Protein AF-A0A7C5KL92-F1 (afdb_monomer)

Solvent-accessible surface area (backbone atoms only — not comparable to full-atom values): 16386 Å² total; per-residue (Å²): 133,86,80,91,59,83,74,64,57,53,67,56,38,49,69,39,46,54,58,43,52,53,41,46,53,53,50,56,60,68,73,47,64,92,75,62,54,67,60,78,88,74,50,92,59,46,67,56,73,49,70,33,78,23,50,70,56,43,50,52,48,41,72,76,46,66,93,80,62,79,74,80,92,55,30,35,45,58,45,60,76,51,100,82,56,58,86,62,34,55,29,42,36,41,36,31,34,83,53,60,63,73,59,31,52,31,37,42,36,20,30,49,38,46,52,52,47,32,72,45,14,75,55,80,48,55,50,64,43,54,32,57,59,42,7,49,14,51,29,56,16,17,67,49,76,41,83,89,80,43,58,47,65,63,48,85,52,72,86,42,43,61,59,46,40,50,19,38,50,51,38,54,56,25,55,77,67,78,39,88,63,84,58,45,74,46,58,72,58,49,68,63,45,44,39,69,62,50,50,52,30,51,32,30,71,70,65,75,37,96,55,55,76,66,53,39,52,51,26,53,50,50,55,55,42,32,41,39,49,22,21,51,49,54,53,41,21,56,60,41,82,87,23,73,40,32,70,33,49,53,52,46,53,44,25,28,31,62,69,65,57,45,63,66,56,50,29,57,52,70,65,45,86,50,70,68,43,46,51,51,50,30,50,53,51,48,47,38,49,55,52,50,48,56,57,59,76,73,108

Radius of gyration: 19.41 Å; Cα contacts (8 Å, |Δi|>4): 408; chains: 1; bounding box: 49×46×57 Å

pLDDT: mean 87.79, std 12.05, range [30.88, 98.56]

Structure (mmCIF, N/CA/C/O backbone):
data_AF-A0A7C5KL92-F1
#
_entry.id   AF-A0A7C5KL92-F1
#
loop_
_atom_site.group_PDB
_atom_site.id
_atom_site.type_symbol
_atom_site.label_atom_id
_atom_site.label_alt_id
_atom_site.label_comp_id
_atom_site.label_asym_id
_atom_site.label_entity_id
_atom_site.label_seq_id
_atom_site.pdbx_PDB_ins_code
_atom_site.Cartn_x
_atom_site.Cartn_y
_atom_site.Cartn_z
_atom_site.occupancy
_atom_site.B_iso_or_equiv
_atom_site.auth_seq_id
_atom_site.auth_comp_id
_atom_site.auth_asym_id
_atom_site.auth_atom_id
_atom_site.pdbx_PDB_model_num
ATOM 1 N N . MET A 1 1 ? 20.583 -16.457 6.178 1.00 34.22 1 MET A N 1
ATOM 2 C CA . MET A 1 1 ? 21.076 -15.104 5.843 1.00 34.22 1 MET A CA 1
ATOM 3 C C . MET A 1 1 ? 21.243 -15.048 4.337 1.00 34.22 1 MET A C 1
ATOM 5 O O . MET A 1 1 ? 21.826 -15.979 3.799 1.00 34.22 1 MET A O 1
ATOM 9 N N . VAL A 1 2 ? 20.656 -14.059 3.665 1.00 32.56 2 VAL A N 1
ATOM 10 C CA . VAL A 1 2 ? 20.795 -13.894 2.208 1.00 32.56 2 VAL A CA 1
ATOM 11 C C . VAL A 1 2 ? 22.151 -13.234 1.947 1.00 32.56 2 VAL A C 1
ATOM 13 O O . VAL A 1 2 ? 22.452 -12.217 2.566 1.00 32.56 2 VAL A O 1
ATOM 16 N N . GLU A 1 3 ? 22.980 -13.859 1.115 1.00 30.88 3 GLU A N 1
ATOM 17 C CA . GLU A 1 3 ? 24.281 -13.339 0.672 1.00 30.88 3 GLU A CA 1
ATOM 18 C C . GLU A 1 3 ? 24.088 -12.003 -0.064 1.00 30.88 3 GLU A C 1
ATOM 20 O O . GLU A 1 3 ? 23.296 -11.940 -1.002 1.00 30.88 3 GLU A O 1
ATOM 25 N N . ASP A 1 4 ? 24.799 -10.948 0.348 1.00 35.59 4 ASP A N 1
ATOM 26 C CA . ASP A 1 4 ? 24.823 -9.667 -0.373 1.00 35.59 4 ASP A CA 1
ATOM 27 C C . ASP A 1 4 ? 25.605 -9.883 -1.681 1.00 35.59 4 ASP A C 1
ATOM 29 O O . ASP A 1 4 ? 26.827 -10.044 -1.669 1.00 35.59 4 ASP A O 1
ATOM 33 N N . ARG A 1 5 ? 24.898 -9.955 -2.813 1.00 41.91 5 ARG A N 1
ATOM 34 C CA . ARG A 1 5 ? 25.500 -10.042 -4.150 1.00 41.91 5 ARG A CA 1
ATOM 35 C C . ARG A 1 5 ? 25.397 -8.683 -4.848 1.00 41.91 5 ARG A C 1
ATOM 37 O O . ARG A 1 5 ? 24.381 -8.006 -4.679 1.00 41.91 5 ARG A O 1
ATOM 44 N N . PRO A 1 6 ? 26.419 -8.268 -5.624 1.00 49.31 6 PRO A N 1
ATOM 45 C CA . PRO A 1 6 ? 26.315 -7.076 -6.456 1.00 49.31 6 PRO A CA 1
ATOM 46 C C . PRO A 1 6 ? 25.117 -7.207 -7.401 1.00 49.31 6 PRO A C 1
ATOM 48 O O . PRO A 1 6 ? 24.810 -8.298 -7.889 1.00 49.31 6 PRO A O 1
ATOM 51 N N . SER A 1 7 ? 24.421 -6.093 -7.614 1.00 50.31 7 SER A N 1
ATOM 52 C CA . SER A 1 7 ? 23.233 -6.047 -8.459 1.00 50.31 7 SER A CA 1
ATOM 53 C C . SER A 1 7 ? 23.554 -6.509 -9.898 1.00 50.31 7 SER A C 1
ATOM 55 O O . SER A 1 7 ? 24.653 -6.240 -10.386 1.00 50.31 7 SER A O 1
ATOM 57 N N . PRO A 1 8 ? 22.638 -7.246 -10.555 1.00 54.59 8 PRO A N 1
ATOM 58 C CA . PRO A 1 8 ? 22.837 -7.774 -11.911 1.00 54.59 8 PRO A CA 1
ATOM 59 C C . PRO A 1 8 ? 23.033 -6.646 -12.930 1.00 54.59 8 PRO A C 1
ATOM 61 O O . PRO A 1 8 ? 22.382 -5.635 -12.775 1.00 54.59 8 PRO A O 1
ATOM 64 N N . ASP A 1 9 ? 23.821 -6.784 -14.003 1.00 66.94 9 ASP A N 1
ATOM 65 C CA . ASP A 1 9 ? 23.897 -5.747 -15.062 1.00 66.94 9 ASP A CA 1
ATOM 66 C C . ASP A 1 9 ? 22.504 -5.423 -15.688 1.00 66.94 9 ASP A C 1
ATOM 68 O O . ASP A 1 9 ? 21.538 -6.141 -15.423 1.00 66.94 9 ASP A O 1
ATOM 72 N N . PRO A 1 10 ? 22.306 -4.343 -16.475 1.00 66.44 10 PRO A N 1
ATOM 73 C CA . PRO A 1 10 ? 20.981 -3.994 -17.013 1.00 66.44 10 PRO A CA 1
ATOM 74 C C . PRO A 1 10 ? 20.285 -5.107 -17.809 1.00 66.44 10 PRO A C 1
ATOM 76 O O . PRO A 1 10 ? 19.062 -5.236 -17.731 1.00 66.44 10 PRO A O 1
ATOM 79 N N . GLN A 1 11 ? 21.045 -5.930 -18.536 1.00 70.56 11 GLN A N 1
ATOM 80 C CA . GLN A 1 11 ? 20.507 -7.058 -19.291 1.00 70.56 11 GLN A CA 1
ATOM 81 C C . GLN A 1 11 ? 20.057 -8.167 -18.338 1.00 70.56 11 GLN A C 1
ATOM 83 O O . GLN A 1 11 ? 18.917 -8.618 -18.409 1.00 70.56 11 GLN A O 1
ATOM 88 N N . GLN A 1 12 ? 20.891 -8.517 -17.362 1.00 66.75 12 GLN A N 1
ATOM 89 C CA . GLN A 1 12 ? 20.526 -9.440 -16.291 1.00 66.75 12 GLN A CA 1
ATOM 90 C C . GLN A 1 12 ? 19.359 -8.903 -15.446 1.00 66.75 12 GLN A C 1
ATOM 92 O O . GLN A 1 12 ? 18.537 -9.668 -14.957 1.00 66.75 12 GLN A O 1
ATOM 97 N N . THR A 1 13 ? 19.249 -7.587 -15.268 1.00 69.19 13 THR A N 1
ATOM 98 C CA . THR A 1 13 ? 18.116 -6.958 -14.587 1.00 69.19 13 THR A CA 1
ATOM 99 C C . THR A 1 13 ? 16.845 -7.175 -15.398 1.00 69.19 13 THR A C 1
ATOM 101 O O . THR A 1 13 ? 15.858 -7.641 -14.842 1.00 69.19 13 THR A O 1
ATOM 104 N N . ALA A 1 14 ? 16.865 -6.947 -16.713 1.00 71.81 14 ALA A N 1
ATOM 105 C CA . ALA A 1 14 ? 15.724 -7.237 -17.582 1.00 71.81 14 ALA A CA 1
ATOM 106 C C . ALA A 1 14 ? 15.337 -8.731 -17.577 1.00 71.81 14 ALA A C 1
ATOM 108 O O . ALA A 1 14 ? 14.154 -9.057 -17.462 1.00 71.81 14 ALA A O 1
ATOM 109 N N . GLU A 1 15 ? 16.321 -9.635 -17.616 1.00 72.12 15 GLU A N 1
ATOM 110 C CA . GLU A 1 15 ? 16.121 -11.094 -17.561 1.00 72.12 15 GLU A CA 1
ATOM 111 C C . GLU A 1 15 ? 15.463 -11.560 -16.256 1.00 72.12 15 GLU A C 1
ATOM 113 O O . GLU A 1 15 ? 14.753 -12.565 -16.238 1.00 72.12 15 GLU A O 1
ATOM 118 N N . VAL A 1 16 ? 15.661 -10.824 -15.162 1.00 68.38 16 VAL A N 1
ATOM 119 C CA . VAL A 1 16 ? 15.054 -11.125 -13.861 1.00 68.38 16 VAL A CA 1
ATOM 120 C C . VAL A 1 16 ? 13.709 -10.438 -13.677 1.00 68.38 16 VAL A C 1
ATOM 122 O O . VAL A 1 16 ? 12.767 -11.038 -13.150 1.00 68.38 16 VAL A O 1
ATOM 125 N N . LEU A 1 17 ? 13.614 -9.180 -14.105 1.00 79.19 17 LEU A N 1
ATOM 126 C CA . LEU A 1 17 ? 12.405 -8.385 -13.968 1.00 79.19 17 LEU A CA 1
ATOM 127 C C . LEU A 1 17 ? 11.278 -8.950 -14.824 1.00 79.19 17 LEU A C 1
ATOM 129 O O . LEU A 1 17 ? 10.166 -9.063 -14.324 1.00 79.19 17 LEU A O 1
ATOM 133 N N . GLY A 1 18 ? 11.546 -9.376 -16.061 1.00 83.06 18 GLY A N 1
ATOM 134 C CA . GLY A 1 18 ? 10.517 -9.919 -16.955 1.00 83.06 18 GLY A CA 1
ATOM 135 C C . GLY A 1 18 ? 9.688 -11.046 -16.314 1.00 83.06 18 GLY A C 1
ATOM 136 O O . GLY A 1 18 ? 8.475 -10.885 -16.148 1.00 83.06 18 GLY A O 1
ATOM 137 N N . PRO A 1 19 ? 10.312 -12.159 -15.882 1.00 85.44 19 PRO A N 1
ATOM 138 C CA . PRO A 1 19 ? 9.609 -13.252 -15.212 1.00 85.44 19 PRO A CA 1
ATOM 139 C C . PRO A 1 19 ? 8.941 -12.842 -13.893 1.00 85.44 19 PRO A C 1
ATOM 141 O O . PRO A 1 19 ? 7.830 -13.288 -13.609 1.00 85.44 19 PRO A O 1
ATOM 144 N N . GLY A 1 20 ? 9.587 -11.985 -13.091 1.00 89.44 20 GLY A N 1
ATOM 145 C CA . GLY A 1 20 ? 9.020 -11.492 -11.833 1.00 89.44 20 GLY A CA 1
ATOM 146 C C . GLY A 1 20 ? 7.754 -10.662 -12.043 1.00 89.44 20 GLY A C 1
ATOM 147 O O . GLY A 1 20 ? 6.739 -10.916 -11.401 1.00 89.44 20 GLY A O 1
ATOM 148 N N . LEU A 1 21 ? 7.780 -9.735 -13.000 1.00 88.12 21 LEU A N 1
ATOM 149 C CA . LEU A 1 21 ? 6.634 -8.911 -13.381 1.00 88.12 21 LEU A CA 1
ATOM 150 C C . LEU A 1 21 ? 5.506 -9.750 -13.994 1.00 88.12 21 LEU A C 1
ATOM 152 O O . LEU A 1 21 ? 4.335 -9.507 -13.705 1.00 88.12 21 LEU A O 1
ATOM 156 N N . ALA A 1 22 ? 5.834 -10.769 -14.793 1.00 87.38 22 ALA A N 1
ATOM 157 C CA . ALA A 1 22 ? 4.844 -11.705 -15.323 1.00 87.38 22 ALA A CA 1
ATOM 158 C C . ALA A 1 22 ? 4.168 -12.522 -14.204 1.00 87.38 22 ALA A C 1
ATOM 160 O O . ALA A 1 22 ? 2.943 -12.670 -14.187 1.00 87.38 22 ALA A O 1
ATOM 161 N N . ALA A 1 23 ? 4.947 -13.013 -13.235 1.00 91.69 23 ALA A N 1
ATOM 162 C CA . ALA A 1 23 ? 4.424 -13.725 -12.073 1.00 91.69 23 ALA A CA 1
ATOM 163 C C . ALA A 1 23 ? 3.572 -12.813 -11.174 1.00 91.69 23 ALA A C 1
ATOM 165 O O . ALA A 1 23 ? 2.510 -13.241 -10.711 1.00 91.69 23 ALA A O 1
ATOM 166 N N . LEU A 1 24 ? 3.993 -11.557 -10.979 1.00 92.88 24 LEU A N 1
ATOM 167 C CA . LEU A 1 24 ? 3.236 -10.544 -10.247 1.00 92.88 24 LEU A CA 1
ATOM 168 C C . LEU A 1 24 ? 1.886 -10.315 -10.921 1.00 92.88 24 LEU A C 1
ATOM 170 O O . LEU A 1 24 ? 0.863 -10.528 -10.285 1.00 92.88 24 LEU A O 1
ATOM 174 N N . ARG A 1 25 ? 1.867 -10.001 -12.223 1.00 90.31 25 ARG A N 1
ATOM 175 C CA . ARG A 1 25 ? 0.638 -9.809 -13.018 1.00 90.31 25 ARG A CA 1
ATOM 176 C C . ARG A 1 25 ? -0.345 -10.960 -12.867 1.00 90.31 25 ARG A C 1
ATOM 178 O O . ARG A 1 25 ? -1.524 -10.742 -12.595 1.00 90.31 25 ARG A O 1
ATOM 185 N N . LYS A 1 26 ? 0.149 -12.190 -13.029 1.00 90.31 26 LYS A N 1
ATOM 186 C CA . LYS A 1 26 ? -0.669 -13.401 -12.929 1.00 90.31 26 LYS A CA 1
ATOM 187 C C . LYS A 1 26 ? -1.257 -13.574 -11.530 1.00 90.31 26 LYS A C 1
ATOM 189 O O . LYS A 1 26 ? -2.447 -13.846 -11.399 1.00 90.31 26 LYS A O 1
ATOM 194 N N . THR A 1 27 ? -0.429 -13.436 -10.496 1.00 92.56 27 THR A N 1
ATOM 195 C CA . THR A 1 27 ? -0.855 -13.648 -9.104 1.00 92.56 27 THR A CA 1
ATOM 196 C C . THR A 1 27 ? -1.791 -12.535 -8.647 1.00 92.56 27 THR A C 1
ATOM 198 O O . THR A 1 27 ? -2.813 -12.819 -8.034 1.00 92.56 27 THR A O 1
ATOM 201 N N . PHE A 1 28 ? -1.480 -11.292 -9.015 1.00 92.50 28 PHE A N 1
ATOM 202 C CA . PHE A 1 28 ? -2.295 -10.116 -8.755 1.00 92.50 28 PHE A CA 1
ATOM 203 C C . PHE A 1 28 ? -3.691 -10.292 -9.354 1.00 92.50 28 PHE A C 1
ATOM 205 O O . PHE A 1 28 ? -4.665 -10.276 -8.615 1.00 92.50 28 PHE A O 1
ATOM 212 N N . ALA A 1 29 ? -3.804 -10.595 -10.652 1.00 90.50 29 ALA A N 1
ATOM 213 C CA . ALA A 1 29 ? -5.101 -10.823 -11.295 1.00 90.50 29 ALA A CA 1
ATOM 214 C C . ALA A 1 29 ? -5.888 -11.993 -10.671 1.00 90.50 29 ALA A C 1
ATOM 216 O O . ALA A 1 29 ? -7.101 -11.900 -10.509 1.00 90.50 29 ALA A O 1
ATOM 217 N N . ALA A 1 30 ? -5.209 -13.079 -10.284 1.00 91.38 30 ALA A N 1
ATOM 218 C CA . ALA A 1 30 ? -5.836 -14.222 -9.614 1.00 91.38 30 ALA A CA 1
ATOM 219 C C . ALA A 1 30 ? -6.252 -13.935 -8.157 1.00 91.38 30 ALA A C 1
ATOM 221 O O . ALA A 1 30 ? -7.065 -14.668 -7.593 1.00 91.38 30 ALA A O 1
ATOM 222 N N . GLY A 1 31 ? -5.689 -12.894 -7.539 1.00 90.81 31 GLY A N 1
ATOM 223 C CA . GLY A 1 31 ? -5.969 -12.486 -6.163 1.00 90.81 31 GLY A CA 1
ATOM 224 C C . GLY A 1 31 ? -7.304 -11.769 -5.969 1.00 90.81 31 GLY A C 1
ATOM 225 O O . GLY A 1 31 ? -7.691 -11.540 -4.821 1.00 90.81 31 GLY A O 1
ATOM 226 N N . TYR A 1 32 ? -7.994 -11.439 -7.063 1.00 93.12 32 TYR A N 1
ATOM 227 C CA . TYR A 1 32 ? -9.249 -10.695 -7.070 1.00 93.12 32 TYR A CA 1
ATOM 228 C C . TYR A 1 32 ? -10.323 -11.394 -7.919 1.00 93.12 32 TYR A C 1
ATOM 230 O O . TYR A 1 32 ? -9.998 -12.229 -8.770 1.00 93.12 32 TYR A O 1
ATOM 238 N N . PRO A 1 33 ? -11.613 -11.060 -7.721 1.00 93.00 33 PRO A N 1
ATOM 239 C CA . PRO A 1 33 ? -12.694 -11.586 -8.544 1.00 93.00 33 PRO A CA 1
ATOM 240 C C . PRO A 1 33 ? -12.484 -11.316 -10.040 1.00 93.00 33 PRO A C 1
ATOM 242 O O . PRO A 1 33 ? -11.939 -10.288 -10.454 1.00 93.00 33 PRO A O 1
ATOM 245 N N . LYS A 1 34 ? -12.960 -12.242 -10.878 1.00 89.31 34 LYS A N 1
ATOM 246 C CA . LYS A 1 34 ? -12.908 -12.085 -12.336 1.00 89.31 34 LYS A CA 1
ATOM 247 C C . LYS A 1 34 ? -13.640 -10.802 -12.748 1.00 89.31 34 LYS A C 1
ATOM 249 O O . LYS A 1 34 ? -14.794 -10.610 -12.378 1.00 89.31 34 LYS A O 1
ATOM 254 N N . GLY A 1 35 ? -12.981 -9.963 -13.547 1.00 84.62 35 GLY A N 1
ATOM 255 C CA . GLY A 1 35 ? -13.524 -8.681 -14.011 1.00 84.62 35 GLY A CA 1
ATOM 256 C C . GLY A 1 35 ? -13.209 -7.482 -13.108 1.00 84.62 35 GLY A C 1
ATOM 257 O O . GLY A 1 35 ? -13.552 -6.356 -13.470 1.00 84.62 35 GLY A O 1
ATOM 258 N N . THR A 1 36 ? -12.527 -7.678 -11.969 1.00 86.94 36 THR A N 1
ATOM 259 C CA . THR A 1 36 ? -12.000 -6.545 -11.187 1.00 86.94 36 THR A CA 1
ATOM 260 C C . THR A 1 36 ? -10.956 -5.770 -11.990 1.00 86.94 36 THR A C 1
ATOM 262 O O . THR A 1 36 ? -11.016 -4.543 -12.029 1.00 86.94 36 THR A O 1
ATOM 265 N N . PHE A 1 37 ? -10.063 -6.492 -12.674 1.00 84.38 37 PHE A N 1
ATOM 266 C CA . PHE A 1 37 ? -9.028 -5.954 -13.557 1.00 84.38 37 PHE A CA 1
ATOM 267 C C . PHE A 1 37 ? -9.356 -6.303 -15.018 1.00 84.38 37 PHE A C 1
ATOM 269 O O . PHE A 1 37 ? -9.863 -7.407 -15.259 1.00 84.38 37 PHE A O 1
ATOM 276 N N . PRO A 1 38 ? -9.092 -5.402 -15.985 1.00 73.12 38 PRO A N 1
ATOM 277 C CA . PRO A 1 38 ? -9.203 -5.728 -17.404 1.00 73.12 38 PRO A CA 1
ATOM 278 C C . PRO A 1 38 ? -8.199 -6.825 -17.774 1.00 73.12 38 PRO A C 1
ATOM 280 O O . PRO A 1 38 ? -7.214 -7.042 -17.058 1.00 73.12 38 PRO A O 1
ATOM 283 N N . ASN A 1 39 ? -8.424 -7.521 -18.892 1.00 71.44 39 ASN A N 1
ATOM 284 C CA . ASN A 1 39 ? -7.356 -8.357 -19.421 1.00 71.44 39 ASN A CA 1
ATOM 285 C C . ASN A 1 39 ? -6.206 -7.441 -19.859 1.00 71.44 39 ASN A C 1
ATOM 287 O O . ASN A 1 39 ? -6.423 -6.369 -20.417 1.00 71.44 39 ASN A O 1
ATOM 291 N N . TRP A 1 40 ? -4.971 -7.849 -19.596 1.00 65.94 40 TRP A N 1
ATOM 292 C CA . TRP A 1 40 ? -3.799 -7.034 -19.920 1.00 65.94 40 TRP A CA 1
ATOM 293 C C . TRP A 1 40 ? -3.564 -6.931 -21.426 1.00 65.94 40 TRP A C 1
ATOM 295 O O . TRP A 1 40 ? -2.940 -5.976 -21.876 1.00 65.94 40 TRP A O 1
ATOM 305 N N . ASP A 1 41 ? -4.102 -7.883 -22.185 1.00 67.75 41 ASP A N 1
ATOM 306 C CA . ASP A 1 41 ? -4.144 -7.828 -23.645 1.00 67.75 41 ASP A CA 1
ATOM 307 C C . ASP A 1 41 ? -5.225 -6.852 -24.160 1.00 67.75 41 ASP A C 1
ATOM 309 O O . ASP A 1 41 ? -5.208 -6.495 -25.334 1.00 67.75 41 ASP A O 1
ATOM 313 N N . ASP A 1 42 ? -6.138 -6.385 -23.293 1.00 62.06 42 ASP A N 1
ATOM 314 C CA . ASP A 1 42 ? -7.231 -5.466 -23.652 1.00 62.06 42 ASP A CA 1
ATOM 315 C C . ASP A 1 42 ? -6.850 -3.984 -23.459 1.00 62.06 42 ASP A C 1
ATOM 317 O O . ASP A 1 42 ? -7.674 -3.098 -23.693 1.00 62.06 42 ASP A O 1
ATOM 321 N N . THR A 1 43 ? -5.628 -3.678 -23.004 1.00 65.69 43 THR A N 1
ATOM 322 C CA . THR A 1 43 ? -5.152 -2.292 -22.861 1.00 65.69 43 THR A CA 1
ATOM 323 C C . THR A 1 43 ? -4.222 -1.937 -24.016 1.00 65.69 43 THR A C 1
ATOM 325 O O . THR A 1 43 ? -3.153 -2.524 -24.155 1.00 65.69 43 THR A O 1
ATOM 328 N N . GLU A 1 44 ? -4.571 -0.903 -24.783 1.00 66.25 44 GLU A N 1
ATOM 329 C CA . GLU A 1 44 ? -3.712 -0.342 -25.840 1.00 66.25 44 GLU A CA 1
ATOM 330 C C . GLU A 1 44 ? -2.483 0.402 -25.284 1.00 66.25 44 GLU A C 1
ATOM 332 O O . GLU A 1 44 ? -1.599 0.818 -26.033 1.00 66.25 44 GLU A O 1
ATOM 337 N N . PHE A 1 45 ? -2.413 0.582 -23.964 1.00 72.94 45 PHE A N 1
ATOM 338 C CA . PHE A 1 45 ? -1.379 1.374 -23.326 1.00 72.94 45 PHE A CA 1
ATOM 339 C C . PHE A 1 45 ? -0.103 0.581 -23.073 1.00 72.94 45 PHE A C 1
ATOM 341 O O . PHE A 1 45 ? -0.101 -0.491 -22.463 1.00 72.94 45 PHE A O 1
ATOM 348 N N . VAL A 1 46 ? 1.020 1.183 -23.457 1.00 76.62 46 VAL A N 1
ATOM 349 C CA . VAL A 1 46 ? 2.353 0.660 -23.157 1.00 76.62 46 VAL A CA 1
ATOM 350 C C . VAL A 1 46 ? 2.863 1.303 -21.870 1.00 76.62 46 VAL A C 1
ATOM 352 O O . VAL A 1 46 ? 2.660 2.488 -21.625 1.00 76.62 46 VAL A O 1
ATOM 355 N N . VAL A 1 47 ? 3.557 0.533 -21.033 1.00 79.12 47 VAL A N 1
ATOM 356 C CA . VAL A 1 47 ? 4.284 1.086 -19.884 1.00 79.12 47 VAL A CA 1
ATOM 357 C C . VAL A 1 47 ? 5.760 0.739 -20.030 1.00 79.12 47 VAL A C 1
ATOM 359 O O . VAL A 1 47 ? 6.142 -0.406 -19.760 1.00 79.12 47 VAL A O 1
ATOM 362 N N . PRO A 1 48 ? 6.597 1.682 -20.493 1.00 84.31 48 PRO A N 1
ATOM 363 C CA . PRO A 1 48 ? 8.034 1.471 -20.562 1.00 84.31 48 PRO A CA 1
ATOM 364 C C . PRO A 1 48 ? 8.648 1.263 -19.172 1.00 84.31 48 PRO A C 1
ATOM 366 O O . PRO A 1 48 ? 8.267 1.904 -18.189 1.00 84.31 48 PRO A O 1
ATOM 369 N N . VAL A 1 49 ? 9.656 0.390 -19.126 1.00 85.81 49 VAL A N 1
ATOM 370 C CA . VAL A 1 49 ? 10.521 0.182 -17.961 1.00 85.81 49 VAL A CA 1
ATOM 371 C C . VAL A 1 49 ? 11.924 0.665 -18.316 1.00 85.81 49 VAL A C 1
ATOM 373 O O . VAL A 1 49 ? 12.564 0.118 -19.214 1.00 85.81 49 VAL A O 1
ATOM 376 N N . MET A 1 50 ? 12.404 1.694 -17.623 1.00 87.44 50 MET A N 1
ATOM 377 C CA . MET A 1 50 ? 13.743 2.252 -17.803 1.00 87.44 50 MET A CA 1
ATOM 378 C C . MET A 1 50 ? 14.683 1.701 -16.734 1.00 87.44 50 MET A C 1
ATOM 380 O O . MET A 1 50 ? 14.568 2.048 -15.560 1.00 87.44 50 MET A O 1
ATOM 384 N N . VAL A 1 51 ? 15.626 0.855 -17.150 1.00 86.25 51 VAL A N 1
ATOM 385 C CA . VAL A 1 51 ? 16.604 0.223 -16.257 1.00 86.25 51 VAL A CA 1
ATOM 386 C C . VAL A 1 51 ? 17.944 0.949 -16.341 1.00 86.25 51 VAL A C 1
ATOM 388 O O . VAL A 1 51 ? 18.595 0.965 -17.385 1.00 86.25 51 VAL A O 1
ATOM 391 N N . PHE A 1 52 ? 18.381 1.518 -15.224 1.00 85.25 52 PHE A N 1
ATOM 392 C CA . PHE A 1 52 ? 19.673 2.180 -15.084 1.00 85.25 52 PHE A CA 1
ATOM 393 C C . PHE A 1 52 ? 20.694 1.233 -14.460 1.00 85.25 52 PHE A C 1
ATOM 395 O O . PHE A 1 52 ? 20.396 0.503 -13.512 1.00 85.25 52 PHE A O 1
ATOM 402 N N . ALA A 1 53 ? 21.934 1.306 -14.944 1.00 80.06 53 ALA A N 1
ATOM 403 C CA . ALA A 1 53 ? 23.025 0.455 -14.475 1.00 80.06 53 ALA A CA 1
ATOM 404 C C . ALA A 1 53 ? 23.371 0.664 -12.993 1.00 80.06 53 ALA A C 1
ATOM 406 O O . ALA A 1 53 ? 23.922 -0.229 -12.363 1.00 80.06 53 ALA A O 1
ATOM 407 N N . ASN A 1 54 ? 23.107 1.852 -12.443 1.00 82.12 54 ASN A N 1
ATOM 408 C CA . ASN A 1 54 ? 23.311 2.180 -11.031 1.00 82.12 54 ASN A CA 1
ATOM 409 C C . ASN A 1 54 ? 22.667 3.526 -10.656 1.00 82.12 54 ASN A C 1
ATOM 411 O O . ASN A 1 54 ? 22.320 4.330 -11.526 1.00 82.12 54 ASN A O 1
ATOM 415 N N . GLU A 1 55 ? 22.600 3.801 -9.354 1.00 85.19 55 GLU A N 1
ATOM 416 C CA . GLU A 1 55 ? 22.117 5.053 -8.762 1.00 85.19 55 GLU A CA 1
ATOM 417 C C . GLU A 1 55 ? 22.797 6.290 -9.365 1.00 85.19 55 GLU A C 1
ATOM 419 O O . GLU A 1 55 ? 22.131 7.275 -9.664 1.00 85.19 55 GLU A O 1
ATOM 424 N N . LYS A 1 56 ? 24.110 6.237 -9.634 1.00 85.75 56 LYS A N 1
ATOM 425 C CA . LYS A 1 56 ? 24.848 7.362 -10.234 1.00 85.75 56 LYS A CA 1
ATOM 426 C C . LYS A 1 56 ? 24.375 7.669 -11.658 1.00 85.75 56 LYS A C 1
ATOM 428 O O . LYS A 1 56 ? 24.261 8.838 -12.017 1.00 85.75 56 LYS A O 1
ATOM 433 N N . SER A 1 57 ? 24.114 6.647 -12.473 1.00 85.75 57 SER A N 1
ATOM 434 C CA . SER A 1 57 ? 23.600 6.826 -13.838 1.00 85.75 57 SER A CA 1
ATOM 435 C C . SER A 1 57 ? 22.173 7.375 -13.844 1.00 85.75 57 SER A C 1
ATOM 437 O O . SER A 1 57 ? 21.868 8.263 -14.639 1.00 85.75 57 SER A O 1
ATOM 439 N N . TYR A 1 58 ? 21.343 6.927 -12.900 1.00 86.88 58 TYR A N 1
ATOM 440 C CA . TYR A 1 58 ? 20.011 7.472 -12.683 1.00 86.88 58 TYR A CA 1
ATOM 441 C C . TYR A 1 58 ? 20.062 8.933 -12.207 1.00 86.88 58 TYR A C 1
ATOM 443 O O . TYR A 1 58 ? 19.399 9.791 -12.780 1.00 86.88 58 TYR A O 1
ATOM 451 N N . GLU A 1 59 ? 20.926 9.264 -11.246 1.00 85.88 59 GLU A N 1
ATOM 452 C CA . GLU A 1 59 ? 21.108 10.642 -10.776 1.00 85.88 59 GLU A CA 1
ATOM 453 C C . GLU A 1 59 ? 21.622 11.562 -11.887 1.00 85.88 59 GLU A C 1
ATOM 455 O O . GLU A 1 59 ? 21.213 12.718 -11.989 1.00 85.88 59 GLU A O 1
ATOM 460 N N . ASN A 1 60 ? 22.507 11.055 -12.749 1.00 86.31 60 ASN A N 1
ATOM 461 C CA . ASN A 1 60 ? 22.959 11.792 -13.919 1.00 86.31 60 ASN A CA 1
ATOM 462 C C . ASN A 1 60 ? 21.801 12.071 -14.886 1.00 86.31 60 ASN A C 1
ATOM 464 O O . ASN A 1 60 ? 21.656 13.208 -15.328 1.00 86.31 60 ASN A O 1
ATOM 468 N N . TYR A 1 61 ? 20.966 11.066 -15.172 1.00 85.94 61 TYR A N 1
ATOM 469 C CA . TYR A 1 61 ? 19.755 11.234 -15.976 1.00 85.94 61 TYR A CA 1
ATOM 470 C C . TYR A 1 61 ? 18.805 12.257 -15.343 1.00 85.94 61 TYR A C 1
ATOM 472 O O . TYR A 1 61 ? 18.388 13.190 -16.015 1.00 85.94 61 TYR A O 1
ATOM 480 N N . ARG A 1 62 ? 18.550 12.166 -14.036 1.00 85.38 62 ARG A N 1
ATOM 481 C CA . ARG A 1 62 ? 17.691 13.100 -13.299 1.00 85.38 62 ARG A CA 1
ATOM 482 C C . ARG A 1 62 ? 18.197 14.543 -13.323 1.00 85.38 62 ARG A C 1
ATOM 484 O O . ARG A 1 62 ? 17.392 15.455 -13.464 1.00 85.38 62 ARG A O 1
ATOM 491 N N . LYS A 1 63 ? 19.506 14.764 -13.157 1.00 85.12 63 LYS A N 1
ATOM 492 C CA . LYS A 1 63 ? 20.113 16.111 -13.157 1.00 85.12 63 LYS A CA 1
ATOM 493 C C . LYS A 1 63 ? 20.071 16.795 -14.520 1.00 85.12 63 LYS A C 1
ATOM 495 O O . LYS A 1 63 ? 20.004 18.018 -14.566 1.00 85.12 63 LYS A O 1
ATOM 500 N N . HIS A 1 64 ? 20.184 16.016 -15.593 1.00 84.31 64 HIS A N 1
ATOM 501 C CA . HIS A 1 64 ? 20.203 16.530 -16.966 1.00 84.31 64 HIS A CA 1
ATOM 502 C C . HIS A 1 64 ? 18.837 16.440 -17.655 1.00 84.31 64 HIS A C 1
ATOM 504 O O . HIS A 1 64 ? 18.639 17.060 -18.695 1.00 84.31 64 HIS A O 1
ATOM 510 N N . GLY A 1 65 ? 17.911 15.671 -17.089 1.00 72.44 65 GLY A N 1
ATOM 511 C CA . GLY A 1 65 ? 16.508 15.648 -17.465 1.00 72.44 65 GLY A CA 1
ATOM 512 C C . GLY A 1 65 ? 15.698 16.723 -16.737 1.00 72.44 65 GLY A C 1
ATOM 513 O O . GLY A 1 65 ? 16.225 17.589 -16.039 1.00 72.44 65 GLY A O 1
ATOM 514 N N . HIS A 1 66 ? 14.382 16.665 -16.906 1.00 64.25 66 HIS A N 1
ATOM 515 C CA . HIS A 1 66 ? 13.441 17.592 -16.285 1.00 64.25 66 HIS A CA 1
ATOM 516 C C . HIS A 1 66 ? 13.351 17.369 -14.761 1.00 64.25 66 HIS A C 1
ATOM 518 O O . HIS A 1 66 ? 13.471 16.251 -14.269 1.00 64.25 66 HIS A O 1
ATOM 524 N N . GLY A 1 67 ? 13.133 18.432 -13.978 1.00 61.19 67 GLY A N 1
ATOM 525 C CA . GLY A 1 67 ? 13.221 18.431 -12.504 1.00 61.19 67 GLY A CA 1
ATOM 526 C C . GLY A 1 67 ? 12.156 17.625 -11.735 1.00 61.19 67 GLY A C 1
ATOM 527 O O . GLY A 1 67 ? 11.933 17.895 -10.555 1.00 61.19 67 GLY A O 1
ATOM 528 N N . PHE A 1 68 ? 11.481 16.671 -12.379 1.00 67.69 68 PHE A N 1
ATOM 529 C CA . PHE A 1 68 ? 10.336 15.928 -11.842 1.00 67.69 68 PHE A CA 1
ATOM 530 C C . PHE A 1 68 ? 10.668 14.508 -11.353 1.00 67.69 68 PHE A C 1
ATOM 532 O O . PHE A 1 68 ? 9.810 13.860 -10.756 1.00 67.69 68 PHE A O 1
ATOM 539 N N . PHE A 1 69 ? 11.902 14.033 -11.543 1.00 74.38 69 PHE A N 1
ATOM 540 C CA . PHE A 1 69 ? 12.295 12.673 -11.159 1.00 74.38 69 PHE A CA 1
ATOM 541 C C . PHE A 1 69 ? 12.562 12.517 -9.647 1.00 74.38 69 PHE A C 1
ATOM 543 O O . PHE A 1 69 ? 13.008 13.468 -8.987 1.00 74.38 69 PHE A O 1
ATOM 550 N N . PRO A 1 70 ? 12.328 11.320 -9.080 1.00 69.12 70 PRO A N 1
ATOM 551 C CA . PRO A 1 70 ? 12.427 11.071 -7.645 1.00 69.12 70 PRO A CA 1
ATOM 552 C C . PRO A 1 70 ? 13.865 11.165 -7.145 1.00 69.12 70 PRO A C 1
ATOM 554 O O . PRO A 1 70 ? 14.830 10.986 -7.891 1.00 69.12 70 PRO A O 1
ATOM 557 N N . GLY A 1 71 ? 14.007 11.416 -5.844 1.00 72.88 71 GLY A N 1
ATOM 558 C CA . GLY A 1 71 ? 15.299 11.311 -5.173 1.00 72.88 71 GLY A CA 1
ATOM 559 C C . GLY A 1 71 ? 15.838 9.878 -5.200 1.00 72.88 71 GLY A C 1
ATOM 560 O O . GLY A 1 71 ? 15.088 8.913 -5.309 1.00 72.88 71 GLY A O 1
ATOM 561 N N . THR A 1 72 ? 17.150 9.731 -5.052 1.00 72.69 72 THR A N 1
ATOM 562 C CA . THR A 1 72 ? 17.850 8.449 -5.215 1.00 72.69 72 THR A CA 1
ATOM 563 C C . THR A 1 72 ? 17.736 7.489 -4.024 1.00 72.69 72 THR A C 1
ATOM 565 O O . THR A 1 72 ? 18.337 6.422 -4.032 1.00 72.69 72 THR A O 1
ATOM 568 N N . GLY A 1 73 ? 16.960 7.837 -2.990 1.00 77.19 73 GLY A N 1
ATOM 569 C CA . GLY A 1 73 ? 16.816 7.022 -1.772 1.00 77.19 73 GLY A CA 1
ATOM 570 C C . GLY A 1 73 ? 16.029 5.710 -1.946 1.00 77.19 73 GLY A C 1
ATOM 571 O O . GLY A 1 73 ? 16.023 4.870 -1.037 1.00 77.19 73 GLY A O 1
ATOM 572 N N . LEU A 1 74 ? 15.373 5.547 -3.095 1.00 83.75 74 LEU A N 1
ATOM 573 C CA . LEU A 1 74 ? 14.642 4.352 -3.529 1.00 83.75 74 LEU A CA 1
ATOM 574 C C . LEU A 1 74 ? 15.462 3.611 -4.598 1.00 83.75 74 LEU A C 1
ATOM 576 O O . LEU A 1 74 ? 16.483 4.130 -5.031 1.00 83.75 74 LEU A O 1
ATOM 580 N N . ALA A 1 75 ? 15.047 2.420 -5.020 1.00 86.38 75 ALA A N 1
ATOM 581 C CA . ALA A 1 75 ? 15.618 1.689 -6.159 1.00 86.38 75 ALA A CA 1
ATOM 582 C C . ALA A 1 75 ? 14.673 1.615 -7.368 1.00 86.38 75 ALA A C 1
ATOM 584 O O . ALA A 1 75 ? 15.067 1.156 -8.443 1.00 86.38 75 ALA A O 1
ATOM 585 N N . ALA A 1 76 ? 13.426 2.045 -7.199 1.00 89.69 76 ALA A N 1
ATOM 586 C CA . ALA A 1 76 ? 12.447 2.130 -8.266 1.00 89.69 76 ALA A CA 1
ATOM 587 C C . ALA A 1 76 ? 11.461 3.271 -8.007 1.00 89.69 76 ALA A C 1
ATOM 589 O O . ALA A 1 76 ? 11.317 3.723 -6.869 1.00 89.69 76 ALA A O 1
ATOM 590 N N . ALA A 1 77 ? 10.794 3.720 -9.068 1.00 90.62 77 ALA A N 1
ATOM 591 C CA . ALA A 1 77 ? 9.650 4.616 -8.979 1.00 90.62 77 ALA A CA 1
ATOM 592 C C . ALA A 1 77 ? 8.776 4.549 -10.234 1.00 90.62 77 ALA A C 1
ATOM 594 O O . ALA A 1 77 ? 9.296 4.564 -11.355 1.00 90.62 77 ALA A O 1
ATOM 595 N N . PHE A 1 78 ? 7.461 4.541 -10.051 1.00 90.19 78 PHE A N 1
ATOM 596 C CA . PHE A 1 78 ? 6.482 4.636 -11.125 1.00 90.19 78 PHE A CA 1
ATOM 597 C C . PHE A 1 78 ? 5.886 6.046 -11.216 1.00 90.19 78 PHE A C 1
ATOM 599 O O . PHE A 1 78 ? 5.520 6.651 -10.210 1.00 90.19 78 PHE A O 1
ATOM 606 N N . TYR A 1 79 ? 5.772 6.568 -12.438 1.00 85.56 79 TYR A N 1
ATOM 607 C CA . TYR A 1 79 ? 5.176 7.876 -12.702 1.00 85.56 79 TYR A CA 1
ATOM 608 C C . TYR A 1 79 ? 4.078 7.787 -13.739 1.00 85.56 79 TYR A C 1
ATOM 610 O O . TYR A 1 79 ? 4.312 7.296 -14.839 1.00 85.56 79 TYR A O 1
ATOM 618 N N . THR A 1 80 ? 2.917 8.347 -13.420 1.00 81.88 80 THR A N 1
ATOM 619 C CA . THR A 1 80 ? 1.825 8.556 -14.370 1.00 81.88 80 THR A CA 1
ATOM 620 C C . THR A 1 80 ? 1.871 9.950 -14.977 1.00 81.88 80 THR A C 1
ATOM 622 O O . THR A 1 80 ? 2.204 10.907 -14.278 1.00 81.88 80 THR A O 1
ATOM 625 N N . SER A 1 81 ? 1.469 10.052 -16.248 1.00 64.75 81 SER A N 1
ATOM 626 C CA . SER A 1 81 ? 1.007 11.281 -16.916 1.00 64.75 81 SER A CA 1
ATOM 627 C C . SER A 1 81 ? 1.709 12.583 -16.478 1.00 64.75 81 SER A C 1
ATOM 629 O O . SER A 1 81 ? 1.212 13.338 -15.637 1.00 64.75 81 SER A O 1
ATOM 631 N N . HIS A 1 82 ? 2.847 12.888 -17.093 1.00 63.88 82 HIS A N 1
ATOM 632 C CA . HIS A 1 82 ? 3.358 14.259 -17.195 1.00 63.88 82 HIS A CA 1
ATOM 633 C C . HIS A 1 82 ? 3.324 14.681 -18.664 1.00 63.88 82 HIS A C 1
ATOM 635 O O . HIS A 1 82 ? 3.314 13.820 -19.538 1.00 63.88 82 HIS A O 1
ATOM 641 N N . SER A 1 83 ? 3.335 15.989 -18.946 1.00 55.06 83 SER A N 1
ATOM 642 C CA . SER A 1 83 ? 3.242 16.560 -20.308 1.00 55.06 83 SER A CA 1
ATOM 643 C C . SER A 1 83 ? 4.302 16.057 -21.300 1.00 55.06 83 SER A C 1
ATOM 645 O O . SER A 1 83 ? 4.232 16.359 -22.484 1.00 55.06 83 SER A O 1
ATOM 647 N N . GLU A 1 84 ? 5.303 15.332 -20.809 1.00 64.81 84 GLU A N 1
ATOM 648 C CA . GLU A 1 84 ? 6.434 14.790 -21.561 1.00 64.81 84 GLU A CA 1
ATOM 649 C C . GLU A 1 84 ? 6.339 13.271 -21.781 1.00 64.81 84 GLU A C 1
ATOM 651 O O . GLU A 1 84 ? 7.120 12.718 -22.554 1.00 64.81 84 GLU A O 1
ATOM 656 N N . ILE A 1 85 ? 5.410 12.576 -21.112 1.00 71.88 85 ILE A N 1
ATOM 657 C CA . ILE A 1 85 ? 5.118 11.172 -21.410 1.00 71.88 85 ILE A CA 1
ATOM 658 C C . ILE A 1 85 ? 4.212 11.147 -22.648 1.00 71.88 85 ILE A C 1
ATOM 660 O O . ILE A 1 85 ? 3.154 11.776 -22.616 1.00 71.88 85 ILE A O 1
ATOM 664 N N . PRO A 1 86 ? 4.590 10.432 -23.727 1.00 72.31 86 PRO A N 1
ATOM 665 C CA . PRO A 1 86 ? 3.715 10.243 -24.879 1.00 72.31 86 PRO A CA 1
ATOM 666 C C . PRO A 1 86 ? 2.333 9.742 -24.452 1.00 72.31 86 PRO A C 1
ATOM 668 O O . PRO A 1 86 ? 2.253 8.840 -23.627 1.00 72.31 86 PRO A O 1
ATOM 671 N N . GLU A 1 87 ? 1.257 10.253 -25.057 1.00 74.06 87 GLU A N 1
ATOM 672 C CA . GLU A 1 87 ? -0.131 9.862 -24.731 1.00 74.06 87 GLU A CA 1
ATOM 673 C C . GLU A 1 87 ? -0.381 8.345 -24.840 1.00 74.06 87 GLU A C 1
ATOM 675 O O . GLU A 1 87 ? -1.250 7.796 -24.167 1.00 74.06 87 GLU A O 1
ATOM 680 N N . ALA A 1 88 ? 0.426 7.645 -25.646 1.00 74.75 88 ALA A N 1
ATOM 681 C CA . ALA A 1 88 ? 0.409 6.188 -25.763 1.00 74.75 88 ALA A CA 1
ATOM 682 C C . ALA A 1 88 ? 0.851 5.450 -24.480 1.00 74.75 88 ALA A C 1
ATOM 684 O O . ALA A 1 88 ? 0.666 4.234 -24.369 1.00 74.75 88 ALA A O 1
ATOM 685 N N . PHE A 1 89 ? 1.467 6.149 -23.521 1.00 80.75 89 PHE A N 1
ATOM 686 C CA . PHE A 1 89 ? 1.971 5.575 -22.281 1.00 80.75 89 PHE A CA 1
ATOM 687 C C . PHE A 1 89 ? 1.128 6.004 -21.082 1.00 80.75 89 PHE A C 1
ATOM 689 O O . PHE A 1 89 ? 0.910 7.186 -20.834 1.00 80.75 89 PHE A O 1
ATOM 696 N N . ARG A 1 90 ? 0.732 5.029 -20.260 1.00 80.12 90 ARG A N 1
ATOM 697 C CA . ARG A 1 90 ? 0.059 5.296 -18.972 1.00 80.12 90 ARG A CA 1
ATOM 698 C C . ARG A 1 90 ? 1.007 5.822 -17.904 1.00 80.12 90 ARG A C 1
ATOM 700 O O . ARG A 1 90 ? 0.596 6.512 -16.975 1.00 80.12 90 ARG A O 1
ATOM 707 N N . GLY A 1 91 ? 2.282 5.500 -18.045 1.00 86.88 91 GLY A N 1
ATOM 708 C CA . GLY A 1 91 ? 3.318 5.893 -17.116 1.00 86.88 91 GLY A CA 1
ATOM 709 C C . GLY A 1 91 ? 4.665 5.302 -17.490 1.00 86.88 91 GLY A C 1
ATOM 710 O O . GLY A 1 91 ? 4.776 4.585 -18.482 1.00 86.88 91 GLY A O 1
ATOM 711 N N . VAL A 1 92 ? 5.682 5.585 -16.683 1.00 87.88 92 VAL A N 1
ATOM 712 C CA . VAL A 1 92 ? 7.038 5.049 -16.839 1.00 87.88 92 VAL A CA 1
ATOM 713 C C . VAL A 1 92 ? 7.506 4.486 -15.503 1.00 87.88 92 VAL A C 1
ATOM 715 O O . VAL A 1 92 ? 7.415 5.161 -14.477 1.00 87.88 92 VAL A O 1
ATOM 718 N N . LEU A 1 93 ? 8.016 3.253 -15.517 1.00 89.62 93 LEU A N 1
ATOM 719 C CA . LEU A 1 93 ? 8.675 2.640 -14.366 1.00 89.62 93 LEU A CA 1
ATOM 720 C C . LEU A 1 93 ? 10.190 2.836 -14.489 1.00 89.62 93 LEU A C 1
ATOM 722 O O . LEU A 1 93 ? 10.826 2.270 -15.377 1.00 89.62 93 LEU A O 1
ATOM 726 N N . TYR A 1 94 ? 10.776 3.616 -13.589 1.00 89.69 94 TYR A N 1
ATOM 727 C CA . TYR A 1 94 ? 12.220 3.806 -13.485 1.00 89.69 94 TYR A CA 1
ATOM 728 C C . TYR A 1 94 ? 12.781 2.817 -12.463 1.00 89.69 94 TYR A C 1
ATOM 730 O O . TYR A 1 94 ? 12.236 2.689 -11.370 1.00 89.69 94 TYR A O 1
ATOM 738 N N . VAL A 1 95 ? 13.872 2.130 -12.800 1.00 89.56 95 VAL A N 1
ATOM 739 C CA . VAL A 1 95 ? 14.530 1.138 -11.936 1.00 89.56 95 VAL A CA 1
ATOM 740 C C . VAL A 1 95 ? 16.032 1.361 -11.964 1.00 89.56 95 VAL A C 1
ATOM 742 O O . VAL A 1 95 ? 16.630 1.376 -13.036 1.00 89.56 95 VAL A O 1
ATOM 745 N N . TRP A 1 96 ? 16.672 1.495 -10.808 1.00 87.62 96 TRP A N 1
ATOM 746 C CA . TRP A 1 96 ? 18.118 1.675 -10.723 1.00 87.62 96 TRP A CA 1
ATOM 747 C C . TRP A 1 96 ? 18.730 0.852 -9.598 1.00 87.62 96 TRP A C 1
ATOM 749 O O . TRP A 1 96 ? 18.150 0.621 -8.541 1.00 87.62 96 TRP A O 1
ATOM 759 N N . GLN A 1 97 ? 19.944 0.384 -9.846 1.00 74.94 97 GLN A N 1
ATOM 760 C CA . GLN A 1 97 ? 20.655 -0.493 -8.926 1.00 74.94 97 GLN A CA 1
ATOM 761 C C . GLN A 1 97 ? 21.425 0.307 -7.875 1.00 74.94 97 GLN A C 1
ATOM 763 O O . GLN A 1 97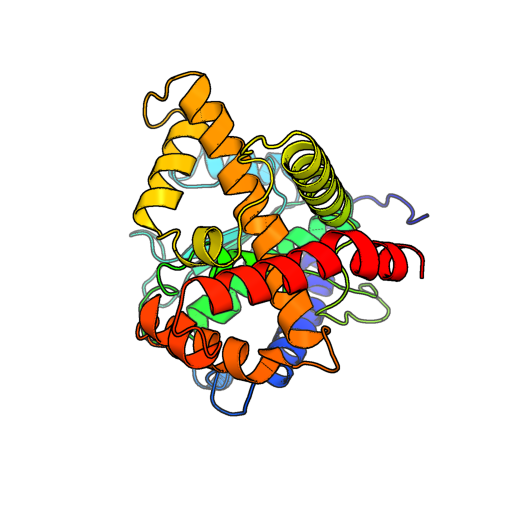 ? 21.957 1.377 -8.166 1.00 74.94 97 GLN A O 1
ATOM 768 N N . GLY A 1 98 ? 21.527 -0.219 -6.658 1.00 68.25 98 GLY A N 1
ATOM 769 C CA . GLY A 1 98 ? 22.202 0.468 -5.548 1.00 68.25 98 GLY A CA 1
ATOM 770 C C . GLY A 1 98 ? 21.691 0.053 -4.169 1.00 68.25 98 GLY A C 1
ATOM 771 O O . GLY A 1 98 ? 22.394 0.198 -3.172 1.00 68.25 98 GLY A O 1
ATOM 772 N N . ALA A 1 99 ? 20.494 -0.534 -4.108 1.00 69.81 99 ALA A N 1
ATOM 773 C CA . ALA A 1 99 ? 19.976 -1.185 -2.914 1.00 69.81 99 ALA A CA 1
ATOM 774 C C . ALA A 1 99 ? 20.441 -2.649 -2.812 1.00 69.81 99 ALA A C 1
ATOM 776 O O . ALA A 1 99 ? 20.750 -3.295 -3.813 1.00 69.81 99 ALA A O 1
ATOM 777 N N . LYS A 1 100 ? 20.415 -3.200 -1.591 1.00 81.81 100 LYS A N 1
ATOM 778 C CA . LYS A 1 100 ? 20.532 -4.652 -1.374 1.00 81.81 100 LYS A CA 1
ATOM 779 C C . LYS A 1 100 ? 19.467 -5.384 -2.187 1.00 81.81 100 LYS A C 1
ATOM 781 O O . LYS A 1 100 ? 18.332 -4.913 -2.234 1.00 81.81 100 LYS A O 1
ATOM 786 N N . GLU A 1 101 ? 19.796 -6.552 -2.737 1.00 81.25 101 GLU A N 1
ATOM 787 C CA . GLU A 1 101 ? 18.927 -7.315 -3.653 1.00 81.25 101 GLU A CA 1
ATOM 788 C C . GLU A 1 101 ? 17.485 -7.470 -3.128 1.00 81.25 101 GLU A C 1
ATOM 790 O O . GLU A 1 101 ? 16.521 -7.221 -3.850 1.00 81.25 101 GLU A O 1
ATOM 795 N N . ALA A 1 102 ? 17.326 -7.779 -1.836 1.00 81.56 102 ALA A N 1
ATOM 796 C CA . ALA A 1 102 ? 16.009 -7.923 -1.219 1.00 81.56 102 ALA A CA 1
ATOM 797 C C . ALA A 1 102 ? 15.170 -6.630 -1.265 1.00 81.56 102 ALA A C 1
ATOM 799 O O . ALA A 1 102 ? 13.982 -6.680 -1.589 1.00 81.56 102 ALA A O 1
ATOM 800 N N . LYS A 1 103 ? 15.800 -5.486 -0.957 1.00 84.50 103 LYS A N 1
ATOM 801 C CA . LYS A 1 103 ? 15.177 -4.155 -1.008 1.00 84.50 103 LYS A CA 1
ATOM 802 C C . LYS A 1 103 ? 14.893 -3.758 -2.458 1.00 84.50 103 LYS A C 1
ATOM 804 O O . LYS A 1 103 ? 13.789 -3.315 -2.739 1.00 84.50 103 LYS A O 1
ATOM 809 N N . PHE A 1 104 ? 15.850 -3.991 -3.357 1.00 86.44 104 PHE A N 1
ATOM 810 C CA . PHE A 1 104 ? 15.719 -3.710 -4.785 1.00 86.44 104 PHE A CA 1
ATOM 811 C C . PHE A 1 104 ? 14.464 -4.361 -5.378 1.00 86.44 104 PHE A C 1
ATOM 813 O O . PHE A 1 104 ? 13.606 -3.658 -5.898 1.00 86.44 104 PHE A O 1
ATOM 820 N N . TYR A 1 105 ? 14.304 -5.683 -5.253 1.00 87.81 105 TYR A N 1
ATOM 821 C CA . TYR A 1 105 ? 13.127 -6.342 -5.829 1.00 87.81 105 TYR A CA 1
ATOM 822 C C . TYR A 1 105 ? 11.825 -5.927 -5.152 1.00 87.81 105 TYR A C 1
ATOM 824 O O . TYR A 1 105 ? 10.810 -5.832 -5.829 1.00 87.81 105 TYR A O 1
ATOM 832 N N . HIS A 1 106 ? 11.836 -5.682 -3.838 1.00 90.94 106 HIS A N 1
ATOM 833 C CA . HIS A 1 106 ? 10.632 -5.224 -3.150 1.00 90.94 106 HIS A CA 1
ATOM 834 C C . HIS A 1 106 ? 10.164 -3.878 -3.707 1.00 90.94 106 HIS A C 1
ATOM 836 O O . HIS A 1 106 ? 9.001 -3.755 -4.067 1.00 90.94 106 HIS A O 1
ATOM 842 N N . GLU A 1 107 ? 11.074 -2.912 -3.851 1.00 91.25 107 GLU A N 1
ATOM 843 C CA . GLU A 1 107 ? 10.754 -1.602 -4.425 1.00 91.25 107 GLU A CA 1
ATOM 844 C C . GLU A 1 107 ? 10.321 -1.730 -5.891 1.00 91.25 107 GLU A C 1
ATOM 846 O O . GL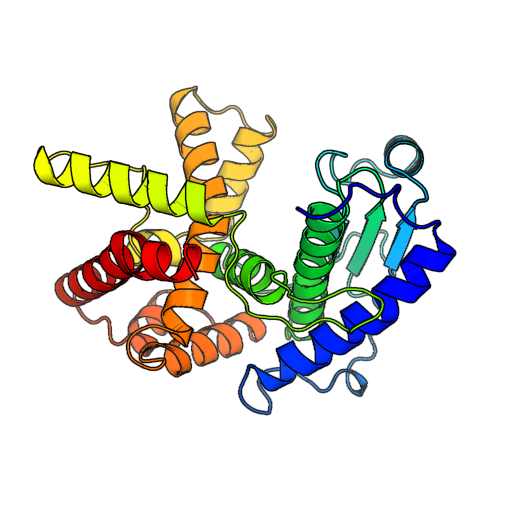U A 1 107 ? 9.334 -1.122 -6.286 1.00 91.25 107 GLU A O 1
ATOM 851 N N . VAL A 1 108 ? 10.957 -2.591 -6.693 1.00 90.94 108 VAL A N 1
ATOM 852 C CA . VAL A 1 108 ? 10.503 -2.809 -8.077 1.00 90.94 108 VAL A CA 1
ATOM 853 C C . VAL A 1 108 ? 9.100 -3.417 -8.136 1.00 90.94 108 VAL A C 1
ATOM 855 O O . VAL A 1 108 ? 8.280 -2.968 -8.931 1.00 90.94 108 VAL A O 1
ATOM 858 N N . PHE A 1 109 ? 8.793 -4.426 -7.318 1.00 93.81 109 PHE A N 1
ATOM 859 C CA . PHE A 1 109 ? 7.467 -5.050 -7.320 1.00 93.81 109 PHE A CA 1
ATOM 860 C C . PHE A 1 109 ? 6.387 -4.159 -6.695 1.00 93.81 109 PHE A C 1
ATOM 862 O O . PHE A 1 109 ? 5.237 -4.214 -7.132 1.00 93.81 109 PHE A O 1
ATOM 869 N N . HIS A 1 110 ? 6.747 -3.311 -5.730 1.00 95.31 110 HIS A N 1
ATOM 870 C CA . HIS A 1 110 ? 5.882 -2.256 -5.195 1.00 95.31 110 HIS A CA 1
ATOM 871 C C . HIS A 1 110 ? 5.457 -1.299 -6.313 1.00 95.31 110 HIS A C 1
ATOM 873 O O . HIS A 1 110 ? 4.273 -1.174 -6.615 1.00 95.31 110 HIS A O 1
ATOM 879 N N . GLU A 1 111 ? 6.422 -0.714 -7.019 1.00 93.56 111 GLU A N 1
ATOM 880 C CA . GLU A 1 111 ? 6.156 0.248 -8.096 1.00 93.56 111 GLU A CA 1
ATOM 881 C C . GLU A 1 111 ? 5.499 -0.406 -9.323 1.00 93.56 111 GLU A C 1
ATOM 883 O O . GLU A 1 111 ? 4.637 0.179 -9.978 1.00 93.56 111 GLU A O 1
ATOM 888 N N . ALA A 1 112 ? 5.832 -1.665 -9.613 1.00 92.12 112 ALA A N 1
ATOM 889 C CA . ALA A 1 112 ? 5.128 -2.438 -10.628 1.00 92.12 112 ALA A CA 1
ATOM 890 C C . ALA A 1 112 ? 3.665 -2.702 -10.251 1.00 92.12 112 ALA A C 1
ATOM 892 O O . ALA A 1 112 ? 2.816 -2.785 -11.132 1.00 92.12 112 ALA A O 1
ATOM 893 N N . THR A 1 113 ? 3.342 -2.824 -8.963 1.00 94.56 113 THR A N 1
ATOM 894 C CA . THR A 1 113 ? 1.947 -2.955 -8.527 1.00 94.56 113 THR A CA 1
ATOM 895 C C . THR A 1 113 ? 1.177 -1.663 -8.789 1.00 94.56 113 THR A C 1
ATOM 897 O O . THR A 1 113 ? 0.062 -1.737 -9.306 1.00 94.56 113 THR A O 1
ATOM 900 N N . HIS A 1 114 ? 1.781 -0.493 -8.542 1.00 93.12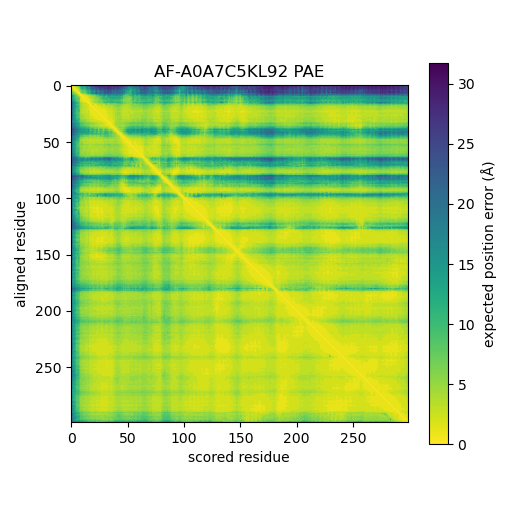 114 HIS A N 1
ATOM 901 C CA . HIS A 1 114 ? 1.206 0.793 -8.962 1.00 93.12 114 HIS A CA 1
ATOM 902 C C . HIS A 1 114 ? 0.908 0.788 -10.457 1.00 93.12 114 HIS A C 1
ATOM 904 O O . HIS A 1 114 ? -0.238 0.990 -10.852 1.00 93.12 114 HIS A O 1
ATOM 910 N N . GLN A 1 115 ? 1.885 0.428 -11.290 1.00 89.44 115 GLN A N 1
ATOM 911 C CA . GLN A 1 115 ? 1.675 0.280 -12.732 1.00 89.44 115 GLN A CA 1
ATOM 912 C C . GLN A 1 115 ? 0.445 -0.584 -13.071 1.00 89.44 115 GLN A C 1
ATOM 914 O O . GLN A 1 115 ? -0.344 -0.207 -13.937 1.00 89.44 115 GLN A O 1
ATOM 919 N N . LEU A 1 116 ? 0.273 -1.742 -12.421 1.00 89.00 116 LEU A N 1
ATOM 920 C CA . LEU A 1 116 ? -0.876 -2.619 -12.673 1.00 89.00 116 LEU A CA 1
ATOM 921 C C . LEU A 1 116 ? -2.199 -1.944 -12.317 1.00 89.00 116 LEU A C 1
ATOM 923 O O . LEU A 1 116 ? -3.148 -2.008 -13.097 1.00 89.00 116 LEU A O 1
ATOM 927 N N . MET A 1 117 ? -2.267 -1.270 -11.172 1.00 90.69 117 MET A N 1
ATOM 928 C CA . MET A 1 117 ? -3.481 -0.576 -10.746 1.00 90.69 117 MET A CA 1
ATOM 929 C C . MET A 1 117 ? -3.827 0.601 -11.664 1.00 90.69 117 MET A C 1
ATOM 931 O O . MET A 1 117 ? -4.978 0.737 -12.074 1.00 90.69 117 MET A O 1
ATOM 935 N N . HIS A 1 118 ? -2.836 1.409 -12.047 1.00 87.56 118 HIS A N 1
ATOM 936 C CA . HIS A 1 118 ? -3.023 2.547 -12.954 1.00 87.56 118 HIS A CA 1
ATOM 937 C C . HIS A 1 118 ? -3.400 2.103 -14.375 1.00 87.56 118 HIS A C 1
ATOM 939 O O . HIS A 1 118 ? -4.229 2.737 -15.017 1.00 87.56 118 HIS A O 1
ATOM 945 N N . ASN A 1 119 ? -2.888 0.970 -14.856 1.00 83.25 119 ASN A N 1
ATOM 946 C CA . ASN A 1 119 ? -3.340 0.398 -16.129 1.00 83.25 119 ASN A CA 1
ATOM 947 C C . ASN A 1 119 ? -4.775 -0.146 -16.073 1.00 83.25 119 ASN A C 1
ATOM 949 O O . ASN A 1 119 ? -5.455 -0.194 -17.095 1.00 83.25 119 ASN A O 1
ATOM 953 N N . ALA A 1 120 ? -5.228 -0.586 -14.901 1.00 85.56 120 ALA A N 1
ATOM 954 C CA . ALA A 1 120 ? -6.551 -1.171 -14.722 1.00 85.56 120 ALA A CA 1
ATOM 955 C C . ALA A 1 120 ? -7.652 -0.155 -14.405 1.00 85.56 120 ALA A C 1
ATOM 957 O O . ALA A 1 120 ? -8.837 -0.484 -14.486 1.00 85.56 120 ALA A O 1
ATOM 958 N N . CYS A 1 121 ? -7.277 1.055 -13.996 1.00 87.00 121 CYS A N 1
ATOM 959 C CA . CYS A 1 121 ? -8.232 2.082 -13.624 1.00 87.00 121 CYS A CA 1
ATOM 960 C C . CYS A 1 121 ? -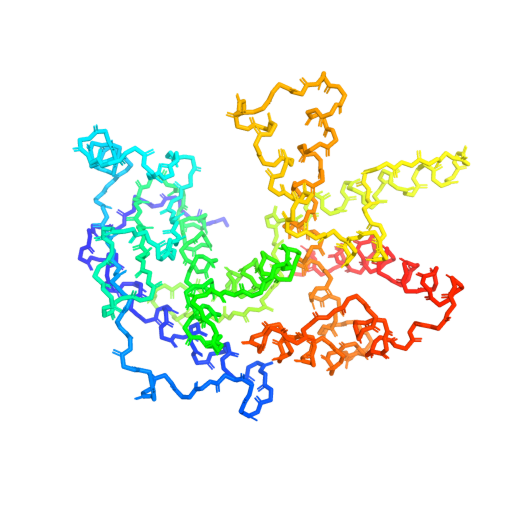8.925 2.683 -14.861 1.00 87.00 121 CYS A C 1
ATOM 962 O O . CYS A 1 121 ? -8.363 2.760 -15.952 1.00 87.00 121 CYS A O 1
ATOM 964 N N . LYS A 1 122 ? -10.173 3.131 -14.691 1.00 83.69 122 LYS A N 1
ATOM 965 C CA . LYS A 1 122 ? -10.965 3.741 -15.773 1.00 83.69 122 LYS A CA 1
ATOM 966 C C . LYS A 1 122 ? -10.456 5.135 -16.170 1.00 83.69 122 LYS A C 1
ATOM 968 O O . LYS A 1 122 ? -10.647 5.554 -17.308 1.00 83.69 122 LYS A O 1
ATOM 973 N N . GLY A 1 123 ? -9.869 5.867 -15.224 1.00 79.75 123 GLY A N 1
ATOM 974 C CA . GLY A 1 123 ? -9.340 7.217 -15.439 1.00 79.75 123 GLY A CA 1
ATOM 975 C C . GLY A 1 123 ? -7.866 7.215 -15.833 1.00 79.75 123 GLY A C 1
ATOM 976 O O . GLY A 1 123 ? -7.307 6.174 -16.150 1.00 79.75 123 GLY A O 1
ATOM 977 N N . GLU A 1 124 ? -7.234 8.389 -15.839 1.00 74.50 124 GLU A N 1
ATOM 978 C CA . GLU A 1 124 ? -5.807 8.548 -16.176 1.00 74.50 124 GLU A CA 1
ATOM 979 C C . GLU A 1 124 ? -4.867 8.008 -15.092 1.00 74.50 124 GLU A C 1
ATOM 981 O O . GLU A 1 124 ? -3.761 7.568 -15.398 1.00 74.50 124 GLU A O 1
ATOM 986 N N . ARG A 1 125 ? -5.336 8.016 -13.842 1.00 78.06 125 ARG A N 1
ATOM 987 C CA . ARG A 1 125 ? -4.623 7.544 -12.650 1.00 78.06 125 ARG A CA 1
ATOM 988 C C . ARG A 1 125 ? -5.506 6.677 -11.749 1.00 78.06 125 ARG A C 1
ATOM 990 O O . ARG A 1 125 ? -6.717 6.632 -11.931 1.00 78.06 125 ARG A O 1
ATOM 997 N N . MET A 1 126 ? -4.947 6.016 -10.749 1.00 79.50 126 MET A N 1
ATOM 998 C CA . MET A 1 126 ? -5.725 5.387 -9.684 1.00 79.50 126 MET A CA 1
ATOM 999 C C . MET A 1 126 ? -6.478 6.456 -8.869 1.00 79.50 126 MET A C 1
ATOM 1001 O O . MET A 1 126 ? -6.165 7.651 -8.935 1.00 79.50 126 MET A O 1
ATOM 1005 N N . GLY A 1 127 ? -7.519 6.033 -8.153 1.00 77.06 127 GLY A N 1
ATOM 1006 C CA . GLY A 1 127 ? -8.287 6.908 -7.279 1.00 77.06 127 GLY A CA 1
ATOM 1007 C C . GLY A 1 127 ? -7.449 7.559 -6.157 1.00 77.06 127 GLY A C 1
ATOM 1008 O O . GLY A 1 127 ? -6.275 7.250 -5.962 1.00 77.06 127 GLY A O 1
ATOM 1009 N N . PRO A 1 128 ? -8.033 8.528 -5.432 1.00 83.88 128 PRO A N 1
ATOM 1010 C CA . PRO A 1 128 ? -7.325 9.389 -4.486 1.00 83.88 128 PRO A CA 1
ATOM 1011 C C . PRO A 1 128 ? -7.250 8.800 -3.061 1.00 83.88 128 PRO A C 1
ATOM 1013 O O . PRO A 1 128 ? -7.442 9.547 -2.092 1.00 83.88 128 PRO A O 1
ATOM 1016 N N . THR A 1 129 ? -7.019 7.491 -2.912 1.00 94.50 129 THR A N 1
ATOM 1017 C CA . THR A 1 129 ? -7.025 6.806 -1.607 1.00 94.50 129 THR A CA 1
ATOM 1018 C C . THR A 1 129 ? -5.624 6.299 -1.215 1.00 94.50 129 THR A C 1
ATOM 1020 O O . THR A 1 129 ? -5.305 5.126 -1.426 1.00 94.50 129 THR A O 1
ATOM 1023 N N . PRO A 1 130 ? -4.788 7.131 -0.554 1.00 94.56 130 PRO A N 1
ATOM 1024 C CA . PRO A 1 130 ? -3.375 6.832 -0.298 1.00 94.56 130 PRO A CA 1
ATOM 1025 C C . PRO A 1 130 ? -3.100 5.502 0.405 1.00 94.56 130 PRO A C 1
ATOM 1027 O O . PRO A 1 130 ? -2.169 4.788 0.051 1.00 94.56 130 PRO A O 1
ATOM 1030 N N . TRP A 1 131 ? -3.890 5.163 1.431 1.00 96.25 131 TRP A N 1
ATOM 1031 C CA . TRP A 1 131 ? -3.687 3.921 2.186 1.00 96.25 131 TRP A CA 1
ATOM 1032 C C . TRP A 1 131 ? -3.969 2.683 1.338 1.00 96.25 131 TRP A C 1
ATOM 1034 O O . TRP A 1 131 ? -3.367 1.638 1.581 1.00 96.25 131 TRP A O 1
ATOM 1044 N N . LEU A 1 132 ? -4.896 2.798 0.384 1.00 96.44 132 LEU A N 1
ATOM 1045 C CA . LEU A 1 132 ? -5.317 1.699 -0.465 1.00 96.44 132 LEU A CA 1
ATOM 1046 C C . LEU A 1 132 ? -4.282 1.489 -1.565 1.00 96.44 132 LEU A C 1
ATOM 1048 O O . LEU A 1 132 ? -3.776 0.382 -1.696 1.00 96.44 132 LEU A O 1
ATOM 1052 N N . GLU A 1 133 ? -3.907 2.554 -2.275 1.00 95.19 133 GLU A N 1
ATOM 1053 C CA . GLU A 1 133 ? -2.867 2.520 -3.308 1.00 95.19 133 GLU A CA 1
ATOM 1054 C C . GLU A 1 133 ? -1.535 2.001 -2.736 1.00 95.19 133 GLU A C 1
ATOM 1056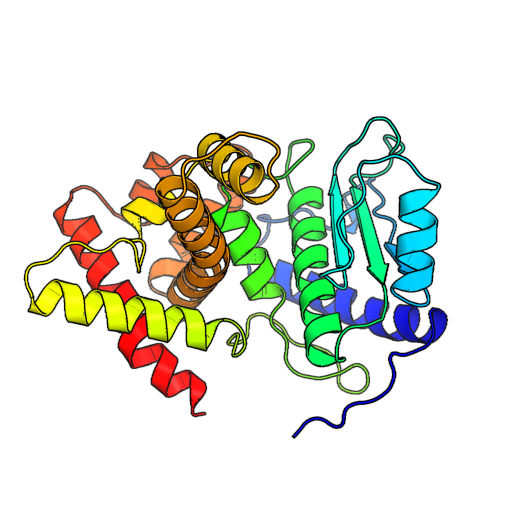 O O . GLU A 1 133 ? -1.038 0.951 -3.149 1.00 95.19 133 GLU A O 1
ATOM 1061 N N . GLU A 1 134 ? -0.994 2.653 -1.704 1.00 96.12 134 GLU A N 1
ATOM 1062 C CA . GLU A 1 134 ? 0.296 2.248 -1.131 1.00 96.12 134 GLU A CA 1
ATOM 1063 C C . GLU A 1 134 ? 0.206 0.925 -0.369 1.00 96.12 134 GLU A C 1
ATOM 1065 O O . GLU A 1 134 ? 1.137 0.126 -0.397 1.00 96.12 134 GLU A O 1
ATOM 1070 N N . GLY A 1 135 ? -0.923 0.641 0.285 1.00 97.44 135 GLY A N 1
ATOM 1071 C CA . GLY A 1 135 ? -1.127 -0.633 0.965 1.00 97.44 135 GLY A CA 1
ATOM 1072 C C . GLY A 1 135 ? -1.123 -1.814 -0.005 1.00 97.44 135 GLY A C 1
ATOM 1073 O O . GLY A 1 135 ? -0.512 -2.843 0.298 1.00 97.44 135 GLY A O 1
ATOM 1074 N N . ILE A 1 136 ? -1.806 -1.690 -1.152 1.00 97.38 136 ILE A N 1
ATOM 1075 C CA . ILE A 1 136 ? -1.857 -2.737 -2.183 1.00 97.38 136 ILE A CA 1
ATOM 1076 C C . ILE A 1 136 ? -0.461 -2.944 -2.763 1.00 97.38 136 ILE A C 1
ATOM 1078 O O . ILE A 1 136 ? -0.033 -4.093 -2.892 1.00 97.38 136 ILE A O 1
ATOM 1082 N N . ALA A 1 137 ? 0.256 -1.856 -3.054 1.00 96.94 137 ALA A N 1
ATOM 1083 C CA . ALA A 1 137 ? 1.622 -1.914 -3.555 1.00 96.94 137 ALA A CA 1
ATOM 1084 C C . ALA A 1 137 ? 2.588 -2.578 -2.566 1.00 96.94 137 ALA A C 1
ATOM 1086 O O . ALA A 1 137 ? 3.336 -3.471 -2.958 1.00 96.94 137 ALA A O 1
ATOM 1087 N N . GLU A 1 138 ? 2.494 -2.271 -1.272 1.00 97.00 138 GLU A N 1
ATOM 1088 C CA . GLU A 1 138 ? 3.289 -2.953 -0.248 1.00 97.00 138 GLU A CA 1
ATOM 1089 C C . GLU A 1 138 ? 2.914 -4.441 -0.140 1.00 97.00 138 GLU A C 1
ATOM 1091 O O . GLU A 1 138 ? 3.795 -5.292 -0.011 1.00 97.00 138 GLU A O 1
ATOM 1096 N N . TYR A 1 139 ? 1.617 -4.778 -0.197 1.00 97.12 139 TYR A N 1
ATOM 1097 C CA . TYR A 1 139 ? 1.128 -6.157 -0.086 1.00 97.12 139 TYR A CA 1
ATOM 1098 C C . TYR A 1 139 ? 1.567 -7.022 -1.264 1.00 97.12 139 TYR A C 1
ATOM 1100 O O . TYR A 1 139 ? 2.164 -8.079 -1.057 1.00 97.12 139 TYR A O 1
ATOM 1108 N N . TRP A 1 140 ? 1.334 -6.584 -2.496 1.00 96.31 140 TRP A N 1
ATOM 1109 C CA . TRP A 1 140 ? 1.736 -7.342 -3.680 1.00 96.31 140 TRP A CA 1
ATOM 1110 C C . TRP A 1 140 ? 3.210 -7.173 -4.036 1.00 96.31 140 TRP A C 1
ATOM 1112 O O . TRP A 1 140 ? 3.771 -8.052 -4.677 1.00 96.31 140 TRP A O 1
ATOM 1122 N N . GLY A 1 141 ? 3.871 -6.129 -3.537 1.00 94.25 141 GLY A N 1
ATOM 1123 C CA . GLY A 1 141 ? 5.323 -5.983 -3.566 1.00 94.25 141 GLY A CA 1
ATOM 1124 C C . GLY A 1 141 ? 6.052 -6.934 -2.612 1.00 94.25 141 GLY A C 1
ATOM 1125 O O . GLY A 1 141 ? 7.276 -7.074 -2.688 1.00 94.25 141 GLY A O 1
ATOM 1126 N N . THR A 1 142 ? 5.340 -7.612 -1.703 1.00 93.44 142 THR A N 1
ATOM 1127 C CA . THR A 1 142 ? 5.924 -8.703 -0.915 1.00 93.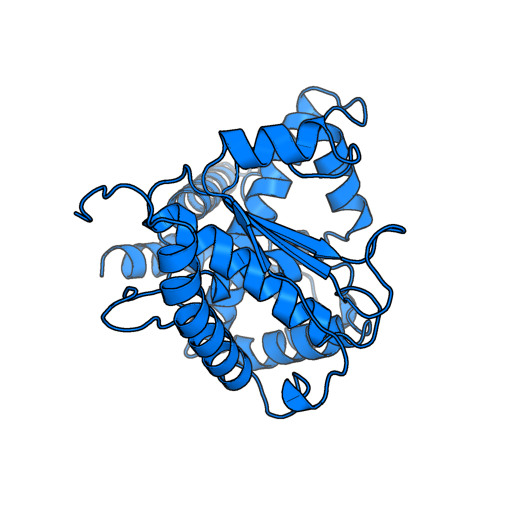44 142 THR A CA 1
ATOM 1128 C C . THR A 1 142 ? 6.093 -9.956 -1.757 1.00 93.44 142 THR A C 1
ATOM 1130 O O . THR A 1 142 ? 5.170 -10.379 -2.453 1.00 93.44 142 THR A O 1
ATOM 1133 N N . TYR A 1 143 ? 7.251 -10.604 -1.647 1.00 92.94 143 TYR A N 1
ATOM 1134 C CA . TYR A 1 143 ? 7.523 -11.812 -2.410 1.00 92.94 143 TYR A CA 1
ATOM 1135 C C . TYR A 1 143 ? 8.298 -12.864 -1.618 1.00 92.94 143 TYR A C 1
ATOM 1137 O O . TYR A 1 143 ? 9.015 -12.570 -0.661 1.00 92.94 143 TYR A O 1
ATOM 1145 N N . GLN A 1 144 ? 8.172 -14.109 -2.069 1.00 91.06 144 GLN A N 1
ATOM 1146 C CA . GLN A 1 144 ? 9.070 -15.210 -1.742 1.00 91.06 144 GLN A CA 1
ATOM 1147 C C . GLN A 1 144 ? 9.636 -15.805 -3.028 1.00 91.06 144 GLN A C 1
ATOM 1149 O O . GLN A 1 144 ? 8.978 -15.805 -4.071 1.00 91.06 144 GLN A O 1
ATOM 1154 N N . GLY A 1 145 ? 10.843 -16.357 -2.931 1.00 88.38 145 GLY A N 1
ATOM 1155 C CA . GLY A 1 145 ? 11.553 -16.953 -4.058 1.00 88.38 145 GLY A CA 1
ATOM 1156 C C . GLY A 1 145 ? 12.683 -16.064 -4.567 1.00 88.38 145 GLY A C 1
ATOM 1157 O O . GLY A 1 145 ? 13.220 -15.239 -3.829 1.00 88.38 145 GLY A O 1
ATOM 1158 N N . ASN A 1 146 ? 13.108 -16.308 -5.802 1.00 85.19 146 ASN A N 1
ATOM 1159 C CA . ASN A 1 146 ? 14.186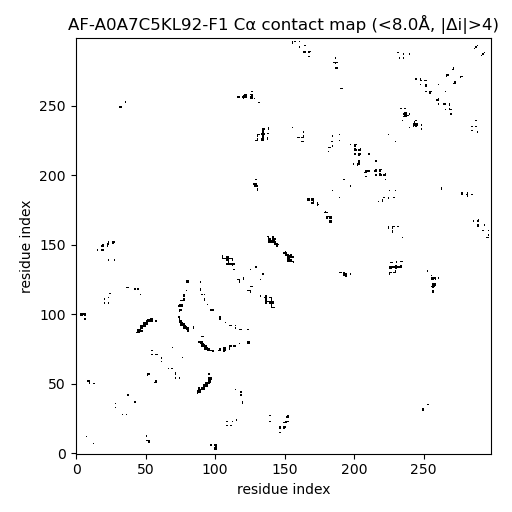 -15.573 -6.458 1.00 85.19 146 ASN A CA 1
ATOM 1160 C C . ASN A 1 146 ? 14.139 -15.799 -7.971 1.00 85.19 146 ASN A C 1
ATOM 1162 O O . ASN A 1 146 ? 13.386 -16.637 -8.466 1.00 85.19 146 ASN A O 1
ATOM 1166 N N . LYS A 1 147 ? 15.025 -15.117 -8.698 1.00 78.56 147 LYS A N 1
ATOM 1167 C CA . LYS A 1 147 ? 15.119 -15.205 -10.158 1.00 78.56 147 LYS A CA 1
ATOM 1168 C C . LYS A 1 147 ? 15.257 -16.614 -10.742 1.00 78.56 147 LYS A C 1
ATOM 1170 O O . LYS A 1 147 ? 14.846 -16.840 -11.869 1.00 78.56 147 LYS A O 1
ATOM 1175 N N . TYR A 1 148 ? 15.818 -17.558 -9.990 1.00 82.38 148 TYR A N 1
ATOM 1176 C CA . TYR A 1 148 ? 16.045 -18.925 -10.459 1.00 82.38 148 TYR A CA 1
ATOM 1177 C C . TYR A 1 148 ? 14.877 -19.863 -10.148 1.00 82.38 148 TYR A C 1
ATOM 1179 O O . TYR A 1 148 ? 14.663 -20.835 -10.864 1.00 82.38 148 TYR A O 1
ATOM 1187 N N . LYS A 1 149 ? 14.141 -19.604 -9.060 1.00 86.56 149 LYS A N 1
ATOM 1188 C CA . LYS A 1 149 ? 13.033 -20.454 -8.584 1.00 86.56 149 LYS A CA 1
ATOM 1189 C C . LYS A 1 149 ? 11.648 -19.869 -8.870 1.00 86.56 149 LYS A C 1
ATOM 1191 O O . LYS A 1 149 ? 10.647 -20.515 -8.575 1.00 86.56 149 LYS A O 1
ATOM 1196 N N . GLY A 1 150 ? 11.598 -18.666 -9.433 1.00 88.44 150 GLY A N 1
ATOM 1197 C CA . GLY A 1 150 ? 10.377 -17.893 -9.599 1.00 88.44 150 GLY A CA 1
ATOM 1198 C C . GLY A 1 150 ? 10.006 -17.110 -8.341 1.00 88.44 150 GLY A C 1
ATOM 1199 O O . GLY A 1 150 ? 10.594 -17.277 -7.267 1.00 88.44 150 GLY A O 1
ATOM 1200 N N . PHE A 1 151 ? 9.016 -16.240 -8.509 1.00 91.12 151 PHE A N 1
ATOM 1201 C CA . PHE A 1 151 ? 8.482 -15.373 -7.468 1.00 91.12 151 PHE A CA 1
ATOM 1202 C C . PHE A 1 151 ? 7.030 -15.747 -7.167 1.00 91.12 151 PHE A C 1
ATOM 1204 O O . PHE A 1 151 ? 6.261 -16.087 -8.065 1.00 91.12 151 PHE A O 1
ATOM 1211 N N . THR A 1 152 ? 6.659 -15.662 -5.895 1.00 93.50 152 THR A N 1
ATOM 1212 C CA . THR A 1 152 ? 5.272 -15.739 -5.412 1.00 93.50 152 THR A CA 1
ATOM 1213 C C . THR A 1 152 ? 5.001 -14.515 -4.547 1.00 93.50 152 THR A C 1
ATOM 1215 O O . THR A 1 152 ? 5.942 -14.020 -3.930 1.00 93.50 152 THR A O 1
ATOM 1218 N N . PHE A 1 153 ? 3.759 -14.030 -4.497 1.00 95.12 153 PHE A N 1
ATOM 1219 C CA . PHE A 1 153 ? 3.422 -12.707 -3.951 1.00 95.12 153 PHE A CA 1
ATOM 1220 C C . PHE A 1 153 ? 2.296 -12.750 -2.911 1.00 95.12 153 PHE A C 1
ATOM 1222 O O . PHE A 1 153 ? 1.631 -13.776 -2.766 1.00 95.12 153 PHE A O 1
ATOM 1229 N N . GLY A 1 154 ? 2.076 -11.634 -2.204 1.00 92.19 154 GLY A N 1
ATOM 1230 C CA . GLY A 1 154 ? 1.024 -11.508 -1.180 1.00 92.19 154 GLY A CA 1
ATOM 1231 C C . GLY A 1 154 ? 1.408 -12.126 0.172 1.00 92.19 154 GLY A C 1
ATOM 1232 O O . GLY A 1 154 ? 0.554 -12.582 0.938 1.00 92.19 154 GLY A O 1
ATOM 1233 N N . HIS A 1 155 ? 2.709 -12.168 0.451 1.00 92.31 155 HIS A N 1
ATOM 1234 C CA . HIS A 1 155 ? 3.317 -12.725 1.653 1.00 92.31 155 HIS A CA 1
ATOM 1235 C C . HIS A 1 155 ? 3.418 -11.708 2.797 1.00 92.31 155 HIS A C 1
ATOM 1237 O O . HIS A 1 155 ? 3.056 -10.535 2.706 1.00 92.31 155 HIS A O 1
ATOM 1243 N N . PHE A 1 156 ? 3.919 -12.174 3.936 1.00 92.81 156 PHE A N 1
ATOM 1244 C CA . PHE A 1 156 ? 4.160 -11.322 5.090 1.00 92.81 156 PHE A CA 1
ATOM 1245 C C . PHE A 1 156 ? 5.378 -10.402 4.873 1.00 92.81 156 PHE A C 1
ATOM 1247 O O . PHE A 1 156 ? 6.491 -10.869 4.625 1.00 92.81 156 PHE A O 1
ATOM 1254 N N . LEU A 1 157 ? 5.197 -9.085 5.024 1.00 92.19 157 LEU A N 1
ATOM 1255 C CA . LEU A 1 157 ? 6.261 -8.092 4.882 1.00 92.19 157 LEU A CA 1
ATOM 1256 C C . LEU A 1 157 ? 7.063 -7.912 6.175 1.00 92.19 157 LEU A C 1
ATOM 1258 O O . LEU A 1 157 ? 6.771 -7.055 7.017 1.00 92.19 157 LEU A O 1
ATOM 1262 N N . HIS A 1 158 ? 8.147 -8.671 6.313 1.00 90.50 158 HIS A N 1
ATOM 1263 C CA . HIS A 1 158 ? 9.038 -8.546 7.472 1.00 90.50 158 HIS A CA 1
ATOM 1264 C C . HIS A 1 158 ? 9.663 -7.146 7.613 1.00 90.50 158 HIS A C 1
ATOM 1266 O O . HIS A 1 158 ? 9.935 -6.726 8.734 1.00 90.50 158 HIS A O 1
ATOM 1272 N N . GLY A 1 159 ? 9.850 -6.401 6.516 1.00 88.94 159 GLY A N 1
ATOM 1273 C CA . GLY A 1 159 ? 10.419 -5.047 6.547 1.00 88.94 159 GLY A CA 1
ATOM 1274 C C . GLY A 1 159 ? 9.525 -4.002 7.228 1.00 88.94 159 GLY A C 1
ATOM 1275 O O . GLY A 1 159 ? 10.030 -3.116 7.914 1.00 88.94 159 GLY A O 1
ATOM 1276 N N . ARG A 1 160 ? 8.196 -4.125 7.102 1.00 91.44 160 ARG A N 1
ATOM 1277 C CA . ARG A 1 160 ? 7.220 -3.205 7.721 1.00 91.44 160 ARG A CA 1
ATOM 1278 C C . ARG A 1 160 ? 6.770 -3.656 9.106 1.00 91.44 160 ARG A C 1
ATOM 1280 O O . ARG A 1 160 ? 6.326 -2.832 9.909 1.00 91.44 160 ARG A O 1
ATOM 1287 N N . PHE A 1 161 ? 6.913 -4.944 9.417 1.00 93.38 161 PHE A N 1
ATOM 1288 C CA . PHE A 1 161 ? 6.474 -5.506 10.692 1.00 93.38 161 PHE A CA 1
ATOM 1289 C C . PHE A 1 161 ? 7.040 -4.785 11.938 1.00 93.38 161 PHE A C 1
ATOM 1291 O O . PHE A 1 161 ? 6.241 -4.481 12.826 1.00 93.38 161 PHE A O 1
ATOM 1298 N N . PRO A 1 162 ? 8.340 -4.427 12.035 1.00 93.56 162 PRO A N 1
ATOM 1299 C CA . PRO A 1 162 ? 8.864 -3.683 13.184 1.00 93.56 162 PRO A CA 1
ATOM 1300 C C . PRO A 1 162 ? 8.150 -2.348 13.428 1.00 93.56 162 PRO A C 1
ATOM 1302 O O . PRO A 1 162 ? 7.834 -2.021 14.575 1.00 93.56 162 PRO A O 1
ATOM 1305 N N . THR A 1 163 ? 7.839 -1.605 12.361 1.00 93.44 163 THR A N 1
ATOM 1306 C CA . THR A 1 163 ? 7.099 -0.337 12.435 1.00 93.44 163 THR A CA 1
ATOM 1307 C C . THR A 1 163 ? 5.703 -0.558 13.008 1.00 93.44 163 THR A C 1
ATOM 1309 O O . THR A 1 163 ? 5.315 0.120 13.959 1.00 93.44 163 THR A O 1
ATOM 1312 N N . ILE A 1 164 ? 4.979 -1.563 12.505 1.00 95.12 164 ILE A N 1
ATOM 1313 C CA . ILE A 1 164 ? 3.643 -1.927 12.998 1.00 95.12 164 ILE A CA 1
ATOM 1314 C C . ILE A 1 164 ? 3.671 -2.386 14.451 1.00 95.12 164 ILE A C 1
ATOM 1316 O O . ILE A 1 164 ? 2.841 -1.959 15.256 1.00 95.12 164 ILE A O 1
ATOM 1320 N N . GLN A 1 165 ? 4.635 -3.229 14.814 1.00 94.56 165 GLN A N 1
ATOM 1321 C CA . GLN A 1 165 ? 4.753 -3.738 16.174 1.00 94.56 165 GLN A CA 1
ATOM 1322 C C . GLN A 1 165 ? 5.066 -2.608 17.162 1.00 94.56 165 GLN A C 1
ATOM 1324 O O . GLN A 1 165 ? 4.504 -2.581 18.261 1.00 94.56 165 GLN A O 1
ATOM 1329 N N . SER A 1 166 ? 5.928 -1.663 16.775 1.00 94.62 166 SER A N 1
ATOM 1330 C CA . SER A 1 166 ? 6.250 -0.471 17.566 1.00 94.62 166 SER A CA 1
ATOM 1331 C C . SER A 1 166 ? 5.036 0.450 17.732 1.00 94.62 166 SER A C 1
ATOM 1333 O O . SER A 1 166 ? 4.705 0.839 18.857 1.00 94.62 166 SER A O 1
ATOM 1335 N N . ALA A 1 167 ? 4.317 0.718 16.639 1.00 95.31 167 ALA A N 1
ATOM 1336 C CA . ALA A 1 167 ? 3.082 1.499 16.620 1.00 95.31 167 ALA A CA 1
ATOM 1337 C C . ALA A 1 167 ? 2.016 0.899 17.552 1.00 95.31 167 ALA A C 1
ATOM 1339 O O . ALA A 1 167 ? 1.535 1.557 18.477 1.00 95.31 167 ALA A O 1
ATOM 1340 N N . ALA A 1 168 ? 1.716 -0.393 17.390 1.00 95.88 168 ALA A N 1
ATOM 1341 C CA . ALA A 1 168 ? 0.738 -1.099 18.213 1.00 95.88 168 ALA A CA 1
ATOM 1342 C C . ALA A 1 168 ? 1.160 -1.156 19.693 1.00 95.88 168 ALA A C 1
ATOM 1344 O O . ALA A 1 168 ? 0.344 -0.949 20.592 1.00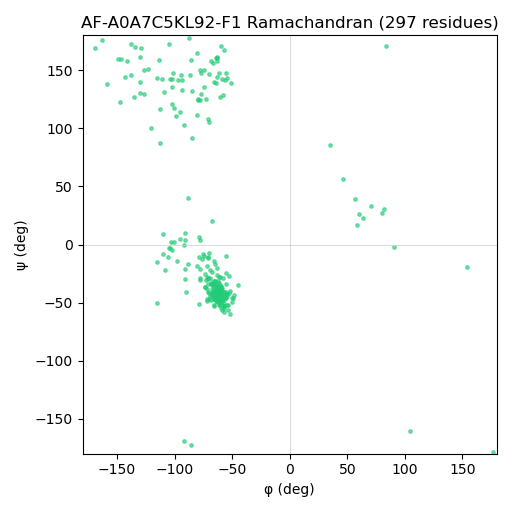 95.88 168 ALA A O 1
ATOM 1345 N N . SER A 1 169 ? 2.445 -1.387 19.977 1.00 95.50 169 SER A N 1
ATOM 1346 C CA . SER A 1 169 ? 2.953 -1.390 21.355 1.00 95.50 169 SER A CA 1
ATOM 1347 C C . SER A 1 169 ? 2.818 -0.017 22.013 1.00 95.50 169 SER A C 1
ATOM 1349 O O . SER A 1 169 ? 2.364 0.071 23.155 1.00 95.50 169 SER A O 1
ATOM 1351 N N . SER A 1 170 ? 3.151 1.056 21.295 1.00 95.12 170 SER A N 1
ATOM 1352 C CA . SER A 1 170 ? 3.004 2.435 21.777 1.00 95.12 170 SER A CA 1
ATOM 1353 C C . SER A 1 170 ? 1.539 2.786 22.040 1.00 95.12 170 SER A C 1
ATOM 1355 O O . SER A 1 170 ? 1.216 3.338 23.095 1.00 95.12 170 SER A O 1
ATOM 1357 N N . TYR A 1 171 ? 0.641 2.371 21.144 1.00 95.25 171 TYR A N 1
ATOM 1358 C CA . TYR A 1 171 ? -0.805 2.502 21.312 1.00 95.25 171 TYR A CA 1
ATOM 1359 C C . TYR A 1 171 ? -1.316 1.796 22.568 1.00 95.25 171 TYR A C 1
ATOM 1361 O O . TYR A 1 171 ? -1.989 2.410 23.396 1.00 95.25 171 TYR A O 1
ATOM 1369 N N . TYR A 1 172 ? -0.913 0.544 22.787 1.00 94.69 172 TYR A N 1
ATOM 1370 C CA . TYR A 1 172 ? -1.275 -0.209 23.988 1.00 94.69 172 TYR A CA 1
ATOM 1371 C C . TYR A 1 172 ? -0.819 0.477 25.284 1.00 94.69 172 TYR A C 1
ATOM 1373 O O . TYR A 1 172 ? -1.574 0.551 26.257 1.00 94.69 172 TYR A O 1
ATOM 1381 N N . GLN A 1 173 ? 0.411 0.999 25.307 1.00 95.62 173 GLN A N 1
ATOM 1382 C CA . GLN A 1 173 ? 0.937 1.712 26.472 1.00 95.62 173 GLN A CA 1
ATOM 1383 C C . GLN A 1 173 ? 0.201 3.031 26.728 1.00 95.62 173 GLN A C 1
ATOM 1385 O O . GLN A 1 173 ? -0.005 3.397 27.886 1.00 95.62 173 GLN A O 1
ATOM 1390 N N . ALA A 1 174 ? -0.212 3.737 25.674 1.00 93.62 174 ALA A N 1
ATOM 1391 C CA . ALA A 1 174 ? -1.013 4.949 25.798 1.00 93.62 174 ALA A CA 1
ATOM 1392 C C . ALA A 1 174 ? -2.405 4.642 26.374 1.00 93.62 174 ALA A C 1
ATOM 1394 O O . ALA A 1 174 ? -2.796 5.273 27.358 1.00 93.62 174 ALA A O 1
ATOM 1395 N N . LEU A 1 175 ? -3.086 3.608 25.858 1.00 91.06 175 LEU A N 1
ATOM 1396 C CA . LEU A 1 175 ? -4.387 3.155 26.368 1.00 91.06 175 LEU A CA 1
ATOM 1397 C C . LEU A 1 175 ? -4.332 2.806 27.859 1.00 91.06 175 LEU A C 1
ATOM 1399 O O . LEU A 1 175 ? -5.166 3.271 28.631 1.00 91.06 175 LEU A O 1
ATOM 1403 N N . LYS A 1 176 ? -3.306 2.060 28.294 1.00 93.81 176 LYS A N 1
ATOM 1404 C CA . LYS A 1 176 ? -3.100 1.720 29.714 1.00 93.81 176 LYS A CA 1
ATOM 1405 C C . LYS A 1 176 ? -2.968 2.932 30.632 1.00 93.81 176 LYS A C 1
ATOM 1407 O O . LYS A 1 176 ? -3.281 2.839 31.813 1.00 93.81 176 LYS A O 1
ATOM 1412 N N . LYS A 1 177 ? -2.469 4.047 30.102 1.00 94.69 177 LYS A N 1
ATOM 1413 C CA . LYS A 1 177 ? -2.260 5.298 30.839 1.00 94.69 177 LYS A CA 1
ATOM 1414 C C . LYS A 1 177 ? -3.426 6.279 30.676 1.00 94.69 177 LYS A C 1
ATOM 1416 O O . LYS A 1 177 ? -3.294 7.419 31.109 1.00 94.69 177 LYS A O 1
ATOM 1421 N N . GLY A 1 178 ? -4.514 5.885 30.003 1.00 92.06 178 GLY A N 1
ATOM 1422 C CA . GLY A 1 178 ? -5.625 6.781 29.670 1.00 92.06 178 GLY A CA 1
ATOM 1423 C C . GLY A 1 178 ? -5.226 7.928 28.732 1.00 92.06 178 GLY A C 1
ATOM 1424 O O . GLY A 1 178 ? -5.866 8.975 28.730 1.00 92.06 178 GLY A O 1
ATOM 1425 N N . LYS A 1 179 ? -4.142 7.769 27.960 1.00 90.06 179 LYS A N 1
ATOM 1426 C CA . LYS A 1 179 ? -3.624 8.794 27.047 1.00 90.06 179 LYS A CA 1
ATOM 1427 C C . LYS A 1 179 ? -4.015 8.484 25.607 1.00 90.06 179 LYS A C 1
ATOM 1429 O O . LYS A 1 179 ? -3.964 7.337 25.169 1.00 90.06 179 LYS A O 1
ATOM 1434 N N . LYS A 1 180 ? -4.323 9.531 24.841 1.00 85.00 180 LYS A N 1
ATOM 1435 C CA . LYS A 1 180 ? -4.404 9.452 23.377 1.00 85.00 180 LYS A CA 1
ATOM 1436 C C . LYS A 1 180 ? -2.991 9.448 22.786 1.00 85.00 180 LYS A C 1
ATOM 1438 O O . LYS A 1 180 ? -2.083 10.072 23.333 1.00 85.00 180 LYS A O 1
ATOM 1443 N N . THR A 1 181 ? -2.801 8.753 21.670 1.00 85.31 181 THR A N 1
ATOM 1444 C CA . THR A 1 181 ? -1.542 8.766 20.915 1.00 85.31 181 THR A CA 1
ATOM 1445 C C . THR A 1 181 ? -1.825 8.719 19.420 1.00 85.31 181 THR A C 1
ATOM 1447 O O . THR A 1 181 ? -2.770 8.061 19.001 1.00 85.31 181 THR A O 1
ATOM 1450 N N . GLY A 1 182 ? -1.000 9.412 18.634 1.00 81.88 182 GLY A N 1
ATOM 1451 C CA . GLY A 1 182 ? -0.985 9.320 17.170 1.00 81.88 182 GLY A CA 1
ATOM 1452 C C . GLY A 1 182 ? -0.020 8.257 16.636 1.00 81.88 182 GLY A C 1
ATOM 1453 O O . GLY A 1 182 ? 0.258 8.233 15.448 1.00 81.88 182 GLY A O 1
ATOM 1454 N N . SER A 1 183 ? 0.536 7.404 17.506 1.00 89.50 183 SER A N 1
ATOM 1455 C CA . SER A 1 183 ? 1.512 6.374 17.112 1.00 89.50 183 SER A CA 1
ATOM 1456 C C . SER A 1 183 ? 0.906 5.180 16.369 1.00 89.50 183 SER A C 1
ATOM 1458 O O . SER A 1 183 ? 1.659 4.366 15.852 1.00 89.50 183 SER A O 1
ATOM 1460 N N . PHE A 1 184 ? -0.423 5.072 16.317 1.00 95.75 184 PHE A N 1
ATOM 1461 C CA . PHE A 1 184 ? -1.168 4.052 15.583 1.00 95.75 184 PHE A CA 1
ATOM 1462 C C . PHE A 1 184 ? -2.478 4.677 15.101 1.00 95.75 184 PHE A C 1
ATOM 1464 O O . PHE A 1 184 ? -3.251 5.183 15.918 1.00 95.75 184 PHE A O 1
ATOM 1471 N N . LEU A 1 185 ? -2.724 4.658 13.794 1.00 96.75 185 LEU A N 1
ATOM 1472 C CA . LEU A 1 185 ? -3.979 5.114 13.205 1.00 96.75 185 LEU A CA 1
ATOM 1473 C C . LEU A 1 185 ? -5.042 4.036 13.420 1.00 96.75 185 LEU A C 1
ATOM 1475 O O . LEU A 1 185 ? -4.816 2.866 13.100 1.00 96.75 185 LEU A O 1
ATOM 1479 N N . THR A 1 186 ? -6.206 4.409 13.950 1.00 96.94 186 THR A N 1
ATOM 1480 C CA . THR A 1 186 ? -7.358 3.497 13.931 1.00 96.94 186 THR A CA 1
ATOM 1481 C C . THR A 1 186 ? -7.812 3.275 12.482 1.00 96.94 186 THR A C 1
ATOM 1483 O O . THR A 1 186 ? -7.590 4.155 11.646 1.00 96.94 186 THR A O 1
ATOM 1486 N N . PRO A 1 187 ? -8.497 2.162 12.153 1.00 98.00 187 PRO A N 1
ATOM 1487 C CA . PRO A 1 187 ? -9.060 1.964 10.818 1.00 98.00 187 PRO A CA 1
ATOM 1488 C C . PRO A 1 187 ? -9.892 3.164 10.350 1.00 98.00 187 PRO A C 1
ATOM 1490 O O . PRO A 1 187 ? -9.642 3.691 9.276 1.00 98.00 187 PRO A O 1
ATOM 1493 N N . LYS A 1 188 ? -10.778 3.704 11.199 1.00 97.62 188 LYS A N 1
ATOM 1494 C CA . LYS A 1 188 ? -11.579 4.897 10.872 1.00 97.62 188 LYS A CA 1
ATOM 1495 C C . LYS A 1 188 ? -10.710 6.098 10.465 1.00 97.62 188 LYS A C 1
ATOM 1497 O O . LYS A 1 188 ? -11.038 6.804 9.520 1.00 97.62 188 LYS A O 1
ATOM 1502 N N . GLN A 1 189 ? -9.602 6.329 11.174 1.00 96.50 189 GLN A N 1
ATOM 1503 C CA . GLN A 1 189 ? -8.676 7.426 10.875 1.00 96.50 189 GLN A CA 1
ATOM 1504 C C . GLN A 1 189 ? -7.897 7.186 9.583 1.00 96.50 189 GLN A C 1
ATOM 1506 O O . GLN A 1 189 ? -7.801 8.095 8.771 1.00 96.50 189 GLN A O 1
ATOM 1511 N N . MET A 1 190 ? -7.339 5.987 9.405 1.00 97.19 190 MET A N 1
ATOM 1512 C CA . MET A 1 190 ? -6.532 5.630 8.237 1.00 97.19 190 MET A CA 1
ATOM 1513 C C . MET A 1 190 ? -7.361 5.669 6.950 1.00 97.19 190 MET A C 1
ATOM 1515 O O . MET A 1 190 ? -6.959 6.309 5.984 1.00 97.19 190 MET A O 1
ATOM 1519 N N . LEU A 1 191 ? -8.540 5.040 6.970 1.00 96.25 191 LEU A N 1
ATOM 1520 C CA . LEU A 1 191 ? -9.443 4.946 5.821 1.00 96.25 191 LEU A CA 1
ATOM 1521 C C . LEU A 1 191 ? -10.047 6.304 5.428 1.00 96.25 191 LEU A C 1
ATOM 1523 O O . LEU A 1 191 ? -10.451 6.487 4.283 1.00 96.25 191 LEU A O 1
ATOM 1527 N N . GLY A 1 192 ? -10.111 7.248 6.374 1.00 95.25 192 GLY A N 1
ATOM 1528 C CA . GLY A 1 192 ? -10.607 8.610 6.166 1.00 95.25 192 GLY A CA 1
ATOM 1529 C C . GLY A 1 192 ? -9.535 9.634 5.771 1.00 95.25 192 GLY A C 1
ATOM 1530 O O . GLY A 1 192 ? -9.840 10.823 5.694 1.00 95.25 192 GLY A O 1
ATOM 1531 N N . ILE A 1 193 ? -8.276 9.227 5.570 1.00 95.00 193 ILE A N 1
ATOM 1532 C CA . ILE A 1 193 ? -7.242 10.119 5.028 1.00 95.00 193 ILE A CA 1
ATOM 1533 C C . ILE A 1 193 ? -7.405 10.188 3.508 1.00 95.00 193 ILE A C 1
ATOM 1535 O O . ILE A 1 193 ? -7.134 9.220 2.805 1.00 95.00 193 ILE A O 1
ATOM 1539 N N . ASP A 1 194 ? -7.824 11.354 3.016 1.00 93.12 194 ASP A N 1
ATOM 1540 C CA . ASP A 1 194 ? -7.914 11.643 1.584 1.00 93.12 194 ASP A CA 1
ATOM 1541 C C . ASP A 1 194 ? -6.553 12.023 0.961 1.00 93.12 194 ASP A C 1
ATOM 1543 O O . ASP A 1 194 ? -5.587 12.373 1.657 1.00 93.12 194 ASP A O 1
ATOM 1547 N N . GLN A 1 195 ? -6.486 11.999 -0.377 1.00 91.75 195 GLN A N 1
ATOM 1548 C CA . GLN A 1 195 ? -5.292 12.401 -1.127 1.00 91.75 195 GLN A CA 1
ATOM 1549 C C . GLN A 1 195 ? -4.823 13.812 -0.786 1.00 91.75 195 GLN A C 1
ATOM 1551 O O . GLN A 1 195 ? -3.626 14.055 -0.663 1.00 91.75 195 GLN A O 1
ATOM 1556 N N . LYS A 1 196 ? -5.741 14.772 -0.627 1.00 93.94 196 LYS A N 1
ATOM 1557 C CA . LYS A 1 196 ? -5.376 16.175 -0.393 1.00 93.94 196 LYS A CA 1
ATOM 1558 C C . LYS A 1 196 ? -4.589 16.315 0.907 1.00 93.94 196 LYS A C 1
ATOM 1560 O O . LYS A 1 196 ? -3.562 16.995 0.942 1.00 93.94 196 LYS A O 1
ATOM 1565 N N . ARG A 1 197 ? -5.058 15.674 1.975 1.00 94.62 197 ARG A N 1
ATOM 1566 C CA . ARG A 1 197 ? -4.410 15.677 3.283 1.00 94.62 197 ARG A CA 1
ATOM 1567 C C . ARG A 1 197 ? -3.058 14.973 3.214 1.00 94.62 197 ARG A C 1
ATOM 1569 O O . ARG A 1 197 ? -2.085 15.495 3.758 1.00 94.62 197 ARG A O 1
ATOM 1576 N N . PHE A 1 198 ? -2.983 13.833 2.533 1.00 95.19 198 PHE A N 1
ATOM 1577 C CA . PHE A 1 198 ? -1.737 13.089 2.351 1.00 95.19 198 PHE A CA 1
ATOM 1578 C C . PHE A 1 198 ? -0.685 13.882 1.557 1.00 95.19 198 PHE A C 1
ATOM 1580 O O . PHE A 1 198 ? 0.458 14.002 1.997 1.00 95.19 198 PHE A O 1
ATOM 1587 N N . GLU A 1 199 ? -1.078 14.536 0.464 1.00 93.00 199 GLU A N 1
ATOM 1588 C CA . GLU A 1 199 ? -0.191 15.388 -0.336 1.00 93.00 199 GLU A CA 1
ATOM 1589 C C . GLU A 1 199 ? 0.324 16.602 0.443 1.00 93.00 199 GLU A C 1
ATOM 1591 O O . GLU A 1 199 ? 1.493 16.971 0.329 1.00 93.00 199 GLU A O 1
ATOM 1596 N N . ILE A 1 200 ? -0.507 17.219 1.289 1.00 95.19 200 ILE A N 1
ATOM 1597 C CA . ILE A 1 200 ? -0.046 18.291 2.185 1.00 95.19 200 ILE A CA 1
ATOM 1598 C C . ILE A 1 200 ? 1.044 17.766 3.127 1.00 95.19 200 ILE A C 1
ATOM 1600 O O . ILE A 1 200 ? 2.066 18.433 3.303 1.00 95.19 200 ILE A O 1
ATOM 1604 N N . MET A 1 201 ? 0.864 16.572 3.702 1.00 96.12 201 MET A N 1
ATOM 1605 C CA . MET A 1 201 ? 1.870 15.955 4.570 1.00 96.12 201 MET A CA 1
ATOM 1606 C C . MET A 1 201 ? 3.175 15.673 3.818 1.00 96.12 201 MET A C 1
ATOM 1608 O O . MET A 1 201 ? 4.236 16.066 4.303 1.00 96.12 201 MET A O 1
ATOM 1612 N N . LYS A 1 202 ? 3.115 15.087 2.614 1.00 93.94 202 LYS A N 1
ATOM 1613 C CA . LYS A 1 202 ? 4.302 14.866 1.765 1.00 93.94 202 LYS A CA 1
ATOM 1614 C C . LYS A 1 202 ? 5.016 16.178 1.443 1.00 93.94 202 LYS A C 1
ATOM 1616 O O . LYS A 1 202 ? 6.214 16.302 1.668 1.00 93.94 202 LYS A O 1
ATOM 1621 N N . ARG A 1 203 ? 4.277 17.219 1.047 1.00 94.00 203 ARG A N 1
ATOM 1622 C CA . ARG A 1 203 ? 4.847 18.549 0.763 1.00 94.00 203 ARG A CA 1
ATOM 1623 C C . ARG A 1 203 ? 5.498 19.207 1.983 1.00 94.00 203 ARG A C 1
ATOM 1625 O O . ARG A 1 203 ? 6.460 19.954 1.807 1.00 94.00 203 ARG A O 1
ATOM 1632 N N . ILE A 1 204 ? 5.003 18.957 3.198 1.00 95.12 204 ILE A N 1
ATOM 1633 C CA . ILE A 1 204 ? 5.654 19.401 4.443 1.00 95.12 204 ILE A CA 1
ATOM 1634 C C . ILE A 1 204 ? 6.987 18.668 4.649 1.00 95.12 204 ILE A C 1
ATOM 1636 O O . ILE A 1 204 ? 7.984 19.306 4.999 1.00 95.12 204 ILE A O 1
ATOM 1640 N N . LEU A 1 205 ? 7.017 17.349 4.432 1.00 93.56 205 LEU A N 1
ATOM 1641 C CA . LEU A 1 205 ? 8.227 16.529 4.572 1.00 93.56 205 LEU A CA 1
ATOM 1642 C C . LEU A 1 205 ? 9.297 16.905 3.544 1.00 93.56 205 LEU A C 1
ATOM 1644 O O . LEU A 1 205 ? 10.461 17.068 3.907 1.00 93.56 205 LEU A O 1
ATOM 1648 N N . ASP A 1 206 ? 8.880 17.180 2.312 1.00 91.12 206 ASP A N 1
ATOM 1649 C CA . ASP A 1 206 ? 9.755 17.573 1.204 1.00 91.12 206 ASP A CA 1
ATOM 1650 C C . ASP A 1 206 ? 10.187 19.050 1.256 1.00 91.12 206 ASP A C 1
ATOM 1652 O O . ASP A 1 206 ? 10.784 19.559 0.309 1.00 91.12 206 ASP A O 1
ATOM 1656 N N . ASN A 1 207 ? 9.863 19.780 2.331 1.00 91.38 207 ASN A N 1
ATOM 1657 C CA . ASN A 1 207 ? 10.121 21.220 2.477 1.00 91.38 207 ASN A CA 1
ATOM 1658 C C . ASN A 1 207 ? 9.476 22.109 1.392 1.00 91.38 207 ASN A C 1
ATOM 1660 O O . ASN A 1 207 ? 9.841 23.275 1.259 1.00 91.38 207 ASN A O 1
ATOM 1664 N N . ARG A 1 208 ? 8.490 21.599 0.644 1.00 90.62 208 ARG A N 1
ATOM 1665 C CA . ARG A 1 208 ? 7.735 22.357 -0.372 1.00 90.62 208 ARG A CA 1
ATOM 1666 C C . ARG A 1 208 ? 6.679 23.276 0.245 1.00 90.62 208 ARG A C 1
ATOM 1668 O O . ARG A 1 208 ? 6.221 24.213 -0.401 1.00 90.62 208 ARG A O 1
ATOM 1675 N N . ILE A 1 209 ? 6.261 22.989 1.478 1.00 95.06 209 ILE A N 1
ATOM 1676 C CA . ILE A 1 209 ? 5.428 23.854 2.320 1.00 95.06 209 ILE A CA 1
ATOM 1677 C C . ILE A 1 209 ? 6.093 23.960 3.696 1.00 95.06 209 ILE A C 1
ATOM 1679 O O . ILE A 1 209 ? 6.598 22.977 4.239 1.00 95.06 209 ILE A O 1
ATOM 1683 N N . LYS A 1 210 ? 6.074 25.156 4.292 1.00 96.19 210 LYS A N 1
ATOM 1684 C CA . LYS A 1 210 ? 6.579 25.377 5.651 1.00 96.19 210 LYS A CA 1
ATOM 1685 C C . LYS A 1 210 ? 5.644 24.725 6.680 1.00 96.19 210 LYS A C 1
ATOM 1687 O O . LYS A 1 210 ? 4.559 25.236 6.928 1.00 96.19 210 LYS A O 1
ATOM 1692 N N . GLY A 1 211 ? 6.083 23.631 7.300 1.00 94.75 211 GLY A N 1
ATOM 1693 C CA . GLY A 1 211 ? 5.439 23.043 8.482 1.00 94.75 211 GLY A CA 1
ATOM 1694 C C . GLY A 1 211 ? 6.177 23.385 9.780 1.00 94.75 211 GLY A C 1
ATOM 1695 O O . GLY A 1 211 ? 7.408 23.502 9.783 1.00 94.75 211 GLY A O 1
ATOM 1696 N N . THR A 1 212 ? 5.439 23.518 10.886 1.00 97.12 212 THR A N 1
ATOM 1697 C CA . THR A 1 212 ? 6.014 23.592 12.242 1.00 97.12 212 THR A CA 1
ATOM 1698 C C . THR A 1 212 ? 6.736 22.282 12.599 1.00 97.12 212 THR A C 1
ATOM 1700 O O . THR A 1 212 ? 6.463 21.247 11.981 1.00 97.12 212 THR A O 1
ATOM 1703 N N . PRO A 1 213 ? 7.631 22.265 13.609 1.00 96.88 213 PRO A N 1
ATOM 1704 C CA . PRO A 1 213 ? 8.264 21.022 14.060 1.00 96.88 213 PRO A CA 1
ATOM 1705 C C . PRO A 1 213 ? 7.249 19.917 14.385 1.00 96.88 213 PRO A C 1
ATOM 1707 O O . PRO A 1 213 ? 7.423 18.776 13.966 1.00 96.88 213 PRO A O 1
ATOM 1710 N N . GLN A 1 214 ? 6.139 20.270 15.040 1.00 95.25 214 GLN A N 1
ATOM 1711 C CA . GLN A 1 214 ? 5.079 19.321 15.374 1.00 95.25 214 GLN A CA 1
ATOM 1712 C C . GLN A 1 214 ? 4.365 18.778 14.129 1.00 95.25 214 GLN A C 1
ATOM 1714 O O . GLN A 1 214 ? 4.152 17.573 14.030 1.00 95.25 214 GLN A O 1
ATOM 1719 N N . GLN A 1 215 ? 4.043 19.640 13.158 1.00 95.56 215 GLN A N 1
ATOM 1720 C CA . GLN A 1 215 ? 3.415 19.217 11.900 1.00 95.56 215 GLN A CA 1
ATOM 1721 C C . GLN A 1 215 ? 4.321 18.289 11.090 1.00 95.56 215 GLN A C 1
ATOM 1723 O O . GLN A 1 215 ? 3.832 17.356 10.467 1.00 95.56 215 GLN A O 1
ATOM 1728 N N . ARG A 1 216 ? 5.640 18.512 11.104 1.00 96.44 216 ARG A N 1
ATOM 1729 C CA . ARG A 1 216 ? 6.607 17.628 10.435 1.00 96.44 216 ARG A CA 1
ATOM 1730 C C . ARG A 1 216 ? 6.669 16.252 11.087 1.00 96.44 216 ARG A C 1
ATOM 1732 O O . ARG A 1 216 ? 6.697 15.255 10.375 1.00 96.44 216 ARG A O 1
ATOM 1739 N N . ILE A 1 217 ? 6.656 16.199 12.420 1.00 94.38 217 ILE A N 1
ATOM 1740 C CA . ILE A 1 217 ? 6.603 14.935 13.167 1.00 94.38 217 ILE A CA 1
ATOM 1741 C C . ILE A 1 217 ? 5.302 14.191 12.847 1.00 94.38 217 ILE A C 1
ATOM 1743 O O . ILE A 1 217 ? 5.343 13.012 12.509 1.00 94.38 217 ILE A O 1
ATOM 1747 N N . GLU A 1 218 ? 4.156 14.875 12.901 1.00 94.06 218 GLU A N 1
ATOM 1748 C CA . GLU A 1 218 ? 2.853 14.278 12.586 1.00 94.06 218 GLU A CA 1
ATOM 1749 C C . GLU A 1 218 ? 2.773 13.798 11.133 1.00 94.06 218 GLU A C 1
ATOM 1751 O O . GLU A 1 218 ? 2.331 12.677 10.889 1.00 94.06 218 GLU A O 1
ATOM 1756 N N . ALA A 1 219 ? 3.245 14.605 10.178 1.00 95.50 219 ALA A N 1
ATOM 1757 C CA . ALA A 1 219 ? 3.306 14.236 8.769 1.00 95.50 219 ALA A CA 1
ATOM 1758 C C . ALA A 1 219 ? 4.201 13.010 8.557 1.00 95.50 219 ALA A C 1
ATOM 1760 O O . ALA A 1 219 ? 3.791 12.067 7.889 1.00 95.50 219 ALA A O 1
ATOM 1761 N N . GLY A 1 220 ? 5.390 12.981 9.167 1.00 94.94 220 GLY A N 1
ATOM 1762 C CA . GLY A 1 220 ? 6.336 11.870 9.036 1.00 94.94 220 GLY A CA 1
ATOM 1763 C C . GLY A 1 220 ? 5.784 10.570 9.608 1.00 94.94 220 GLY A C 1
ATOM 1764 O O . GLY A 1 220 ? 5.871 9.521 8.969 1.00 94.94 220 GLY A O 1
ATOM 1765 N N . LEU A 1 221 ? 5.157 10.647 10.785 1.00 93.62 221 LEU A N 1
ATOM 1766 C CA . LEU A 1 221 ? 4.479 9.510 11.400 1.00 93.62 221 LEU A CA 1
ATOM 1767 C C . LEU A 1 221 ? 3.306 9.035 10.542 1.00 93.62 221 LEU A C 1
ATOM 1769 O O . LEU A 1 221 ? 3.224 7.850 10.243 1.00 93.62 221 LEU A O 1
ATOM 1773 N N . THR A 1 222 ? 2.427 9.942 10.117 1.00 94.62 222 THR A N 1
ATOM 1774 C CA . THR A 1 222 ? 1.222 9.582 9.360 1.00 94.62 222 THR A CA 1
ATOM 1775 C C . THR A 1 222 ? 1.572 8.996 8.000 1.00 94.62 222 THR A C 1
ATOM 1777 O O . THR A 1 222 ? 1.044 7.946 7.658 1.00 94.62 222 THR A O 1
ATOM 1780 N N . VAL A 1 223 ? 2.498 9.608 7.254 1.00 94.69 223 VAL A N 1
ATOM 1781 C CA . VAL A 1 223 ? 2.958 9.072 5.965 1.00 94.69 223 VAL A CA 1
ATOM 1782 C C . VAL A 1 223 ? 3.568 7.689 6.169 1.00 94.69 223 VAL A C 1
ATOM 1784 O O . VAL A 1 223 ? 3.117 6.748 5.537 1.00 94.69 223 VAL A O 1
ATOM 1787 N N . SER A 1 224 ? 4.496 7.509 7.114 1.00 94.31 224 SER A N 1
ATOM 1788 C CA . SER A 1 224 ? 5.086 6.189 7.397 1.00 94.31 224 SER A CA 1
ATOM 1789 C C . SER A 1 224 ? 4.038 5.129 7.780 1.00 94.31 224 SER A C 1
ATOM 1791 O O . SER A 1 224 ? 4.101 3.983 7.324 1.00 94.31 224 SER A O 1
ATOM 1793 N N . LEU A 1 225 ? 3.040 5.512 8.585 1.00 96.06 225 LEU A N 1
ATOM 1794 C CA . LEU A 1 225 ? 1.949 4.630 8.996 1.00 96.06 225 LEU A CA 1
ATOM 1795 C C . LEU A 1 225 ? 0.972 4.319 7.862 1.00 96.06 225 LEU A C 1
ATOM 1797 O O . LEU A 1 225 ? 0.417 3.231 7.875 1.00 96.06 225 LEU A O 1
ATOM 1801 N N . ILE A 1 226 ? 0.775 5.197 6.879 1.00 96.50 226 ILE A N 1
ATOM 1802 C CA . ILE A 1 226 ? -0.095 4.917 5.728 1.00 96.50 226 ILE A CA 1
ATOM 1803 C C . ILE A 1 226 ? 0.423 3.715 4.930 1.00 96.50 226 ILE A C 1
ATOM 1805 O O . ILE A 1 226 ? -0.345 2.789 4.688 1.00 96.50 226 ILE A O 1
ATOM 1809 N N . TYR A 1 227 ? 1.726 3.657 4.638 1.00 96.00 227 TYR A N 1
ATOM 1810 C CA . TYR A 1 227 ? 2.334 2.496 3.971 1.00 96.00 227 TYR A CA 1
ATOM 1811 C C . TYR A 1 227 ? 2.267 1.256 4.872 1.00 96.00 227 TYR A C 1
ATOM 1813 O O . TYR A 1 227 ? 1.744 0.209 4.496 1.00 96.00 227 TYR A O 1
ATOM 1821 N N . ALA A 1 228 ? 2.756 1.376 6.113 1.00 96.75 228 ALA A N 1
ATOM 1822 C CA . ALA A 1 228 ? 2.879 0.223 6.998 1.00 96.75 228 ALA A CA 1
ATOM 1823 C C . ALA A 1 228 ? 1.513 -0.341 7.439 1.00 96.75 228 ALA A C 1
ATOM 1825 O O . ALA A 1 228 ? 1.308 -1.556 7.406 1.00 96.75 228 ALA A O 1
ATOM 1826 N N . GLN A 1 229 ? 0.583 0.510 7.889 1.00 97.81 229 GLN A N 1
ATOM 1827 C CA . GLN A 1 229 ? -0.752 0.090 8.329 1.00 97.81 229 GLN A CA 1
ATOM 1828 C C . GLN A 1 229 ? -1.682 -0.197 7.156 1.00 97.81 229 GLN A C 1
ATOM 1830 O O . GLN A 1 229 ? -2.519 -1.080 7.314 1.00 97.81 229 GLN A O 1
ATOM 1835 N N . GLY A 1 230 ? -1.507 0.451 5.998 1.00 97.94 230 GLY A N 1
ATOM 1836 C CA . GLY A 1 230 ? -2.200 0.083 4.762 1.00 97.94 230 GLY A CA 1
ATOM 1837 C C . GLY A 1 230 ? -1.911 -1.371 4.392 1.00 97.94 230 GLY A C 1
ATOM 1838 O O . GLY A 1 230 ? -2.835 -2.181 4.322 1.00 97.94 230 GLY A O 1
ATOM 1839 N N . TRP A 1 231 ? -0.627 -1.745 4.314 1.00 97.75 231 TRP A N 1
ATOM 1840 C CA . TRP A 1 231 ? -0.212 -3.143 4.141 1.00 97.75 231 TRP A CA 1
ATOM 1841 C C . TRP A 1 231 ? -0.827 -4.070 5.195 1.00 97.75 231 TRP A C 1
ATOM 1843 O O . TRP A 1 231 ? -1.436 -5.092 4.867 1.00 97.75 231 TRP A O 1
ATOM 1853 N N . ALA A 1 232 ? -0.677 -3.722 6.477 1.00 98.06 232 ALA A N 1
ATOM 1854 C CA . ALA A 1 232 ? -1.148 -4.568 7.567 1.00 98.06 232 ALA A CA 1
ATOM 1855 C C . ALA A 1 232 ? -2.672 -4.748 7.543 1.00 98.06 232 ALA A C 1
ATOM 1857 O O . ALA A 1 232 ? -3.159 -5.818 7.907 1.00 98.06 232 ALA A O 1
ATOM 1858 N N . PHE A 1 233 ? -3.426 -3.727 7.126 1.00 98.56 233 PHE A N 1
ATOM 1859 C CA . PHE A 1 233 ? -4.881 -3.778 7.022 1.00 98.56 233 PHE A CA 1
ATOM 1860 C C . PHE A 1 233 ? -5.334 -4.678 5.876 1.00 98.56 233 PHE A C 1
ATOM 1862 O O . PHE A 1 233 ? -6.220 -5.504 6.072 1.00 98.56 233 PHE A O 1
ATOM 1869 N N . ILE A 1 234 ? -4.668 -4.621 4.723 1.00 98.19 234 ILE A N 1
ATOM 1870 C CA . ILE A 1 234 ? -4.933 -5.551 3.619 1.00 98.19 234 ILE A CA 1
ATOM 1871 C C . ILE A 1 234 ? -4.597 -6.979 4.041 1.00 98.19 234 ILE A C 1
ATOM 1873 O O . ILE A 1 234 ? -5.421 -7.885 3.907 1.00 98.19 234 ILE A O 1
ATOM 1877 N N . TYR A 1 235 ? -3.429 -7.184 4.655 1.00 97.44 235 TYR A N 1
ATOM 1878 C CA . TYR A 1 235 ? -3.043 -8.491 5.178 1.00 97.44 235 TYR A CA 1
ATOM 1879 C C . TYR A 1 235 ? -4.058 -9.004 6.218 1.00 97.44 235 TYR A C 1
ATOM 1881 O O . TYR A 1 235 ? -4.418 -10.183 6.204 1.00 97.44 235 TYR A O 1
ATOM 1889 N N . PHE A 1 236 ? -4.568 -8.127 7.091 1.00 98.25 236 PHE A N 1
ATOM 1890 C CA . PHE A 1 236 ? -5.665 -8.414 8.019 1.00 98.25 236 PHE A CA 1
ATOM 1891 C C . PHE A 1 236 ? -6.939 -8.831 7.277 1.00 98.25 236 PHE A C 1
ATOM 1893 O O . PHE A 1 236 ? -7.530 -9.843 7.648 1.00 98.25 236 PHE A O 1
ATOM 1900 N N . CYS A 1 237 ? -7.327 -8.138 6.205 1.00 98.25 237 CYS A N 1
ATOM 1901 C CA . CYS A 1 237 ? -8.520 -8.479 5.437 1.00 98.25 237 CYS A CA 1
ATOM 1902 C C . CYS A 1 237 ? -8.475 -9.892 4.846 1.00 98.25 237 CYS A C 1
ATOM 1904 O O . CYS A 1 237 ? -9.467 -10.615 4.941 1.00 98.25 237 CYS A O 1
ATOM 1906 N N . TYR A 1 238 ? -7.323 -10.306 4.314 1.00 96.81 238 TYR A N 1
ATOM 1907 C CA . TYR A 1 238 ? -7.148 -11.641 3.734 1.00 96.81 238 TYR A CA 1
ATOM 1908 C C . TYR A 1 238 ? -6.963 -12.756 4.772 1.00 96.81 238 TYR A C 1
ATOM 1910 O O . TYR A 1 238 ? -7.356 -13.889 4.512 1.00 96.81 238 TYR A O 1
ATOM 1918 N N . ASN A 1 239 ? -6.368 -12.471 5.936 1.00 95.94 239 ASN A N 1
ATOM 1919 C CA . ASN A 1 239 ? -5.885 -13.523 6.846 1.00 95.94 239 ASN A CA 1
ATOM 1920 C C . ASN A 1 239 ? -6.599 -13.575 8.203 1.00 95.94 239 ASN A C 1
ATOM 1922 O O . ASN A 1 239 ? -6.453 -14.548 8.945 1.00 95.94 239 ASN A O 1
ATOM 1926 N N . PHE A 1 240 ? -7.342 -12.539 8.591 1.00 97.25 240 PHE A N 1
ATOM 1927 C CA . PHE A 1 240 ? -8.051 -12.546 9.865 1.00 97.25 240 PHE A CA 1
ATOM 1928 C C . PHE A 1 240 ? -9.324 -13.382 9.781 1.00 97.25 240 PHE A C 1
ATOM 1930 O O . PHE A 1 240 ? -10.194 -13.098 8.960 1.00 97.25 240 PHE A O 1
ATOM 1937 N N . LYS A 1 241 ? -9.445 -14.370 10.682 1.00 96.38 241 LYS A N 1
ATOM 1938 C CA . LYS A 1 241 ? -10.612 -15.265 10.786 1.00 96.38 241 LYS A CA 1
ATOM 1939 C C . LYS A 1 241 ? -11.027 -15.794 9.405 1.00 96.38 241 LYS A C 1
ATOM 1941 O O . LYS A 1 241 ? -12.143 -15.545 8.965 1.00 96.38 241 LYS A O 1
ATOM 1946 N N . ASP A 1 242 ? -10.077 -16.433 8.724 1.00 95.75 242 ASP A N 1
ATOM 1947 C CA . ASP A 1 242 ? -10.270 -17.057 7.410 1.00 95.75 242 ASP A CA 1
ATOM 1948 C C . ASP A 1 242 ? -10.786 -16.088 6.330 1.00 95.75 242 ASP A C 1
ATOM 1950 O O . ASP A 1 242 ? -11.617 -16.434 5.496 1.00 95.75 242 ASP A O 1
ATOM 1954 N N . GLY A 1 243 ? -10.282 -14.849 6.347 1.00 96.81 243 GLY A N 1
ATOM 1955 C CA . GLY A 1 243 ? -10.598 -13.845 5.331 1.00 96.81 243 GLY A CA 1
ATOM 1956 C C . GLY A 1 243 ? -11.924 -13.121 5.559 1.00 96.81 243 GLY A C 1
ATOM 1957 O O . GLY A 1 243 ? -12.554 -12.690 4.596 1.00 96.81 243 GLY A O 1
ATOM 1958 N N . LYS A 1 244 ? -12.344 -12.942 6.822 1.00 98.12 244 LYS A N 1
ATOM 1959 C CA . LYS A 1 244 ? -13.605 -12.279 7.216 1.00 98.12 244 LYS A CA 1
ATOM 1960 C C . LYS A 1 244 ? -13.893 -10.970 6.464 1.00 98.12 244 LYS A C 1
ATOM 1962 O O . LYS A 1 244 ? -15.054 -10.658 6.227 1.00 98.12 244 LYS A O 1
ATOM 1967 N N . TYR A 1 245 ? -12.861 -10.192 6.134 1.00 98.44 245 TYR A N 1
ATOM 1968 C CA . TYR A 1 245 ? -12.993 -8.881 5.485 1.00 98.44 245 TYR A CA 1
ATOM 1969 C C . TYR A 1 245 ? -12.505 -8.860 4.031 1.00 98.44 245 TYR A C 1
ATOM 1971 O O . TYR A 1 245 ? -12.404 -7.784 3.442 1.00 98.44 245 TYR A O 1
ATOM 1979 N N . LYS A 1 246 ? -12.199 -10.024 3.448 1.00 97.88 246 LYS A N 1
ATOM 1980 C CA . LYS A 1 246 ? -11.667 -10.135 2.087 1.00 97.88 246 LYS A CA 1
ATOM 1981 C C . LYS A 1 246 ? -12.647 -9.579 1.052 1.00 97.88 246 LYS A C 1
ATOM 1983 O O . LYS A 1 246 ? -12.272 -8.699 0.292 1.00 97.88 246 LYS A O 1
ATOM 1988 N N . GLU A 1 247 ? -13.903 -10.023 1.071 1.00 97.62 247 GLU A N 1
ATOM 1989 C CA . GLU A 1 247 ? -14.914 -9.575 0.097 1.00 97.62 247 GLU A CA 1
ATOM 1990 C C . GLU A 1 247 ? -15.152 -8.056 0.175 1.00 97.62 247 GLU A C 1
ATOM 1992 O O . GLU A 1 247 ? -15.256 -7.377 -0.846 1.00 97.62 247 GLU A O 1
ATOM 1997 N N . ALA A 1 248 ? -15.193 -7.502 1.391 1.00 98.06 248 ALA A N 1
ATOM 1998 C CA . ALA A 1 248 ? -15.330 -6.063 1.601 1.00 98.06 248 ALA A CA 1
ATOM 1999 C C . ALA A 1 248 ? -14.155 -5.293 0.983 1.00 98.06 248 ALA A C 1
ATOM 2001 O O . ALA A 1 248 ? -14.362 -4.297 0.295 1.00 98.06 248 ALA A O 1
ATOM 2002 N N . PHE A 1 249 ? -12.929 -5.775 1.199 1.00 98.00 249 PHE A N 1
ATOM 2003 C CA . PHE A 1 249 ? -11.732 -5.193 0.605 1.00 98.00 249 PHE A CA 1
ATOM 2004 C C . PHE A 1 249 ? -11.744 -5.282 -0.929 1.00 98.00 249 PHE A C 1
ATOM 2006 O O . PHE A 1 249 ? -11.471 -4.290 -1.598 1.00 98.00 249 PHE A O 1
ATOM 2013 N N . GLU A 1 250 ? -12.116 -6.426 -1.502 1.00 97.00 250 GLU A N 1
ATOM 2014 C CA . GLU A 1 250 ? -12.192 -6.602 -2.958 1.00 97.00 250 GLU A CA 1
ATOM 2015 C C . GLU A 1 250 ? -13.186 -5.625 -3.611 1.00 97.00 250 GLU A C 1
ATOM 2017 O O . GLU A 1 250 ? -12.889 -5.076 -4.673 1.00 97.00 250 GLU A O 1
ATOM 2022 N N . LYS A 1 251 ? -14.319 -5.336 -2.951 1.00 96.69 251 LYS A N 1
ATOM 2023 C CA . LYS A 1 251 ? -15.268 -4.293 -3.385 1.00 96.69 251 LYS A CA 1
ATOM 2024 C C . LYS A 1 251 ? -14.663 -2.889 -3.324 1.00 96.69 251 LYS A C 1
ATOM 2026 O O . LYS A 1 251 ? -14.859 -2.110 -4.249 1.00 96.69 251 LYS A O 1
ATOM 2031 N N . MET A 1 252 ? -13.879 -2.571 -2.288 1.00 96.38 252 MET A N 1
ATOM 2032 C CA . MET A 1 252 ? -13.172 -1.282 -2.216 1.00 96.38 252 MET A CA 1
ATOM 2033 C C . MET A 1 252 ? -12.197 -1.108 -3.380 1.00 96.38 252 MET A C 1
ATOM 2035 O O . MET A 1 252 ? -12.173 -0.044 -3.987 1.00 96.38 252 MET A O 1
ATOM 2039 N N . VAL A 1 253 ? -11.425 -2.148 -3.714 1.00 95.81 253 VAL A N 1
ATOM 2040 C CA . VAL A 1 253 ? -10.494 -2.113 -4.854 1.00 95.81 253 VAL A CA 1
ATOM 2041 C C . VAL A 1 253 ? -11.246 -1.929 -6.168 1.00 95.81 253 VAL A C 1
ATOM 2043 O O . VAL A 1 253 ? -10.860 -1.098 -6.987 1.00 95.81 253 VAL A O 1
ATOM 2046 N N . HIS A 1 254 ? -12.338 -2.668 -6.363 1.00 93.94 254 HIS A N 1
ATOM 2047 C CA . HIS A 1 254 ? -13.182 -2.535 -7.548 1.00 93.94 254 HIS A CA 1
ATOM 2048 C C . HIS A 1 254 ? -13.678 -1.094 -7.751 1.00 93.94 254 HIS A C 1
ATOM 2050 O O . HIS A 1 254 ? -13.604 -0.572 -8.870 1.00 93.94 254 HIS A O 1
ATOM 2056 N N . ASP A 1 255 ? -14.153 -0.461 -6.680 1.00 94.25 255 ASP A N 1
ATOM 2057 C CA . ASP A 1 255 ? -14.684 0.900 -6.709 1.00 94.25 255 ASP A CA 1
ATOM 2058 C C . ASP A 1 255 ? -13.582 1.955 -6.861 1.00 94.25 255 ASP A C 1
ATOM 2060 O O . ASP A 1 255 ? -13.759 2.922 -7.600 1.00 94.25 255 ASP A O 1
ATOM 2064 N N . GLU A 1 256 ? -12.417 1.754 -6.243 1.00 93.88 256 GLU A N 1
ATOM 2065 C CA . GLU A 1 256 ? -11.252 2.637 -6.385 1.00 93.88 256 GLU A CA 1
ATOM 2066 C C . GLU A 1 256 ? -10.790 2.720 -7.847 1.00 93.88 256 GLU A C 1
ATOM 2068 O O . GLU A 1 256 ? -10.598 3.811 -8.384 1.00 93.88 256 GLU A O 1
ATOM 2073 N N . LEU A 1 257 ? -10.709 1.576 -8.537 1.00 91.62 257 LEU A N 1
ATOM 2074 C CA . LEU A 1 257 ? -10.344 1.512 -9.960 1.00 91.62 257 LEU A CA 1
ATOM 2075 C C . LEU A 1 257 ? -11.361 2.218 -10.873 1.00 91.62 257 LEU A C 1
ATOM 2077 O O . LEU A 1 257 ? -11.034 2.589 -12.003 1.00 91.62 257 LEU A O 1
ATOM 2081 N N . ARG A 1 258 ? -12.595 2.421 -10.399 1.00 91.75 258 ARG A N 1
ATOM 2082 C CA . ARG A 1 258 ? -13.690 3.069 -11.138 1.00 91.75 258 ARG A CA 1
ATOM 2083 C C . ARG A 1 258 ? -13.953 4.505 -10.701 1.00 91.75 258 ARG A C 1
ATOM 2085 O O . ARG A 1 258 ? -14.844 5.126 -11.270 1.00 91.75 258 ARG A O 1
ATOM 2092 N N . TYR A 1 259 ? -13.167 5.044 -9.762 1.00 91.31 259 TYR A N 1
ATOM 2093 C CA . TYR A 1 259 ? -13.408 6.351 -9.133 1.00 91.31 259 TYR A CA 1
ATOM 2094 C C . TYR A 1 259 ? -14.753 6.436 -8.403 1.00 91.31 259 TYR A C 1
ATOM 2096 O O . TYR A 1 259 ? -15.335 7.506 -8.237 1.00 91.31 259 TYR A O 1
ATOM 2104 N N . GLU A 1 260 ? -15.251 5.290 -7.963 1.00 93.44 260 GLU A N 1
ATOM 2105 C C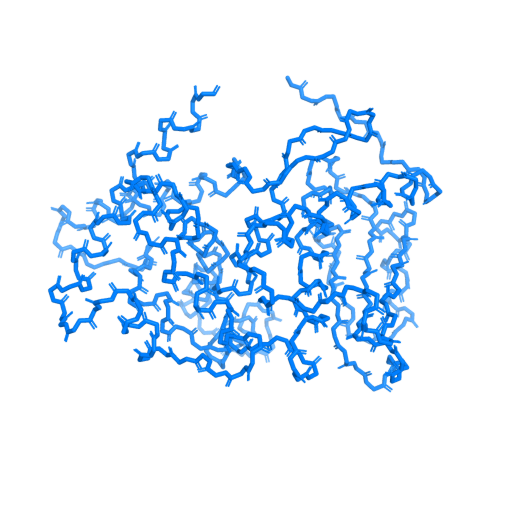A . GLU A 1 260 ? -16.517 5.157 -7.261 1.00 93.44 260 GLU A CA 1
ATOM 2106 C C . GLU A 1 260 ? -16.320 4.944 -5.757 1.00 93.44 260 GLU A C 1
ATOM 2108 O O . GLU A 1 260 ? -17.310 4.883 -5.026 1.00 93.44 260 GLU A O 1
ATOM 2113 N N . TYR A 1 261 ? -15.069 4.843 -5.291 1.00 94.31 261 TYR A N 1
ATOM 2114 C CA . TYR A 1 261 ? -14.737 4.703 -3.878 1.00 94.31 261 TYR A CA 1
ATOM 2115 C C . TYR A 1 261 ? -15.164 5.937 -3.078 1.00 94.31 261 TYR A C 1
ATOM 2117 O O . TYR A 1 261 ? -14.961 7.085 -3.476 1.00 94.31 261 TYR A O 1
ATOM 2125 N N . SER A 1 262 ? -15.712 5.689 -1.892 1.00 95.25 262 SER A N 1
ATOM 2126 C CA . SER A 1 262 ? -15.940 6.706 -0.873 1.00 95.25 262 SER A CA 1
ATOM 2127 C C . SER A 1 262 ? -15.771 6.100 0.516 1.00 95.25 262 SER A C 1
ATOM 2129 O O . SER A 1 262 ? -15.888 4.885 0.707 1.00 95.25 262 SER A O 1
ATOM 2131 N N . PHE A 1 263 ? -15.528 6.955 1.510 1.00 95.81 263 PHE A N 1
ATOM 2132 C CA . PHE A 1 263 ? -15.466 6.517 2.904 1.00 95.81 263 PHE A CA 1
ATOM 2133 C C . PHE A 1 263 ? -16.780 5.858 3.358 1.00 95.81 263 PHE A C 1
ATOM 2135 O O . PHE A 1 263 ? -16.746 4.853 4.065 1.00 95.81 263 PHE A O 1
ATOM 2142 N N . ASP A 1 264 ? -17.927 6.364 2.897 1.00 97.19 264 ASP A N 1
ATOM 2143 C CA . ASP A 1 264 ? -19.242 5.821 3.251 1.00 97.19 264 ASP A CA 1
ATOM 2144 C C . ASP A 1 264 ? -19.466 4.424 2.660 1.00 97.19 264 ASP A C 1
ATOM 2146 O O . ASP A 1 264 ? -19.903 3.522 3.371 1.00 97.19 264 ASP A O 1
ATOM 2150 N N . LYS A 1 265 ? -19.083 4.195 1.397 1.00 97.31 265 LYS A N 1
ATOM 2151 C CA . LYS A 1 265 ? -19.119 2.851 0.798 1.00 97.31 265 LYS A CA 1
ATOM 2152 C C . LYS A 1 265 ? -18.155 1.892 1.487 1.00 97.31 265 LYS A C 1
ATOM 2154 O O . LYS A 1 265 ? -18.490 0.737 1.725 1.00 97.31 265 LYS A O 1
ATOM 2159 N N . CYS A 1 266 ? -16.963 2.366 1.851 1.00 97.06 266 CYS A N 1
ATOM 2160 C CA . CYS A 1 266 ? -16.015 1.578 2.637 1.00 97.06 266 CYS A CA 1
ATOM 2161 C C . CYS A 1 266 ? -16.634 1.148 3.980 1.00 97.06 266 CYS A C 1
ATOM 2163 O O . CYS A 1 266 ? -16.557 -0.027 4.352 1.00 97.06 266 CYS A O 1
ATOM 2165 N N . ALA A 1 267 ? -17.299 2.076 4.676 1.00 98.00 267 ALA A N 1
ATOM 2166 C CA . ALA A 1 267 ? -18.034 1.792 5.902 1.00 98.00 267 ALA A CA 1
ATOM 2167 C C . ALA A 1 267 ? -19.154 0.766 5.663 1.00 98.00 267 ALA A C 1
ATOM 2169 O O . ALA A 1 267 ? -19.253 -0.204 6.413 1.00 98.00 267 ALA A O 1
ATOM 2170 N N . GLU A 1 268 ? -19.936 0.923 4.592 1.00 98.38 268 GLU A N 1
ATOM 2171 C CA . GLU A 1 268 ? -20.985 -0.017 4.186 1.00 98.38 268 GLU A CA 1
ATOM 2172 C C . GLU A 1 268 ? -20.430 -1.431 3.964 1.00 98.38 268 GLU A C 1
ATOM 2174 O O . GLU A 1 268 ? -20.918 -2.383 4.576 1.00 98.38 268 GLU A O 1
ATOM 2179 N N . TYR A 1 269 ? -19.368 -1.578 3.165 1.00 98.44 269 TYR A N 1
ATOM 2180 C CA . TYR A 1 269 ? -18.748 -2.874 2.866 1.00 98.44 269 TYR A CA 1
ATOM 2181 C C . TYR A 1 269 ? -18.185 -3.561 4.107 1.00 98.44 269 TYR A C 1
ATOM 2183 O O . TYR A 1 269 ? -18.265 -4.782 4.230 1.00 98.44 269 TYR A O 1
ATOM 2191 N N . LEU A 1 270 ? -17.638 -2.790 5.048 1.00 98.00 270 LEU A N 1
ATOM 2192 C CA . LEU A 1 270 ? -17.151 -3.308 6.327 1.00 98.00 270 LEU A CA 1
ATOM 2193 C C . LEU A 1 270 ? -18.279 -3.574 7.336 1.00 98.00 270 LEU A C 1
ATOM 2195 O O . LEU A 1 270 ? -18.022 -4.187 8.375 1.00 98.00 270 LEU A O 1
ATOM 2199 N N . GLY A 1 271 ? -19.506 -3.127 7.058 1.00 98.00 271 GLY A N 1
ATOM 2200 C CA . GLY A 1 271 ? -20.641 -3.208 7.973 1.00 98.00 271 GLY A CA 1
ATOM 2201 C C . GLY A 1 271 ? -20.524 -2.260 9.171 1.00 98.00 271 GLY A C 1
ATOM 2202 O O . GLY A 1 271 ? -20.944 -2.620 10.269 1.00 98.00 271 GLY A O 1
ATOM 2203 N N . MET A 1 272 ? -19.914 -1.087 8.989 1.00 98.12 272 MET A N 1
ATOM 2204 C CA . MET A 1 272 ? -19.716 -0.067 10.021 1.00 98.12 272 MET A CA 1
ATOM 2205 C C . MET A 1 272 ? -20.882 0.926 10.009 1.00 98.12 272 MET A C 1
ATOM 2207 O O . MET A 1 272 ? -20.949 1.794 9.141 1.00 98.12 272 MET A O 1
ATOM 2211 N N . LYS A 1 273 ? -21.808 0.807 10.966 1.00 97.50 273 LYS A N 1
ATOM 2212 C CA . LYS A 1 273 ? -23.006 1.661 11.059 1.00 97.50 273 LYS A CA 1
ATOM 2213 C C . LYS A 1 273 ? -22.940 2.653 12.215 1.00 97.50 273 LYS A C 1
ATOM 2215 O O . LYS A 1 273 ? -23.633 3.666 12.185 1.00 97.50 273 LYS A O 1
ATOM 2220 N N . SER A 1 274 ? -22.122 2.366 13.223 1.00 97.88 274 SER A N 1
ATOM 2221 C CA . SER A 1 274 ? -21.953 3.212 14.403 1.00 97.88 274 SER A CA 1
ATOM 2222 C C . SER A 1 274 ? -20.490 3.330 14.833 1.00 97.88 274 SER A C 1
ATOM 2224 O O . SER A 1 274 ? -19.604 2.649 14.308 1.00 97.88 274 SER A O 1
ATOM 2226 N N . ASP A 1 275 ? -20.217 4.203 15.803 1.00 97.62 275 ASP A N 1
ATOM 2227 C CA . ASP A 1 275 ? -18.877 4.334 16.381 1.00 97.62 275 ASP A CA 1
ATOM 2228 C C . ASP A 1 275 ? -18.445 3.068 17.133 1.00 97.62 275 ASP A C 1
ATOM 2230 O O . ASP A 1 275 ? -17.273 2.697 17.077 1.00 97.62 275 ASP A O 1
ATOM 2234 N N . GLU A 1 276 ? -19.380 2.331 17.733 1.00 98.25 276 GLU A N 1
ATOM 2235 C CA . GLU A 1 276 ? -19.099 1.044 18.375 1.00 98.25 276 GLU A CA 1
ATOM 2236 C C . GLU A 1 276 ? -18.625 -0.016 17.366 1.00 98.25 276 GLU A C 1
ATOM 2238 O O . GLU A 1 276 ? -17.746 -0.828 17.680 1.00 98.25 276 GLU A O 1
ATOM 2243 N N . ASP A 1 277 ? -19.156 -0.009 16.136 1.00 98.31 277 ASP A N 1
ATOM 2244 C CA . ASP A 1 277 ? -18.673 -0.898 15.074 1.00 98.31 277 ASP A CA 1
ATOM 2245 C C . ASP A 1 277 ? -17.217 -0.576 14.713 1.00 98.31 277 ASP A C 1
ATOM 2247 O O . ASP A 1 277 ? -16.381 -1.483 14.614 1.00 98.31 277 ASP A O 1
ATOM 2251 N N . TRP A 1 278 ? -16.897 0.717 14.595 1.00 98.25 278 TRP A N 1
ATOM 2252 C CA . TRP A 1 278 ? -15.538 1.193 14.343 1.00 98.25 278 TRP A CA 1
ATOM 2253 C C . TRP A 1 278 ? -14.579 0.847 15.482 1.00 98.25 278 TRP A C 1
ATOM 2255 O O . TRP A 1 278 ? -13.445 0.432 15.228 1.00 98.25 278 TRP A O 1
ATOM 2265 N N . GLU A 1 279 ? -15.013 0.970 16.734 1.00 97.44 279 GLU A N 1
ATOM 2266 C CA . GLU A 1 279 ? -14.230 0.565 17.903 1.00 97.44 279 GLU A CA 1
ATOM 2267 C C . GLU A 1 279 ? -13.964 -0.942 17.916 1.00 97.44 279 GLU A C 1
ATOM 2269 O O . GLU A 1 279 ? -12.841 -1.377 18.206 1.00 97.44 279 GLU A O 1
ATOM 2274 N N . ARG A 1 280 ? -14.961 -1.752 17.546 1.00 98.38 280 ARG A N 1
ATOM 2275 C CA . ARG A 1 280 ? -14.809 -3.204 17.414 1.00 98.38 280 ARG A CA 1
ATOM 2276 C C . ARG A 1 280 ? -13.806 -3.560 16.320 1.00 98.38 280 ARG A C 1
ATOM 2278 O O . ARG A 1 280 ? -12.906 -4.359 16.585 1.00 98.38 280 ARG A O 1
ATOM 2285 N N . LEU A 1 281 ? -13.915 -2.959 15.132 1.00 98.50 281 LEU A N 1
ATOM 2286 C CA . LEU A 1 281 ? -12.956 -3.161 14.041 1.00 98.50 281 LEU A CA 1
ATOM 2287 C C . LEU A 1 281 ? -11.547 -2.730 14.464 1.00 98.50 281 LEU A C 1
ATOM 2289 O O . LEU A 1 281 ? -10.587 -3.474 14.266 1.00 98.50 281 LEU A O 1
ATOM 2293 N N . ASN A 1 282 ? -11.421 -1.570 15.115 1.00 98.06 282 ASN A N 1
ATOM 2294 C CA . ASN A 1 282 ? -10.149 -1.089 15.644 1.00 98.06 282 ASN A CA 1
ATOM 2295 C C . ASN A 1 282 ? -9.536 -2.084 16.633 1.00 98.06 282 ASN A C 1
ATOM 2297 O O . ASN A 1 282 ? -8.350 -2.381 16.541 1.00 98.06 282 ASN A O 1
ATOM 2301 N N . LYS A 1 283 ? -10.333 -2.646 17.548 1.00 97.44 283 LYS A N 1
ATOM 2302 C CA . LYS A 1 283 ? -9.866 -3.657 18.504 1.00 97.44 283 LYS A CA 1
ATOM 2303 C C . LYS A 1 283 ? -9.405 -4.935 17.804 1.00 97.44 283 LYS A C 1
ATOM 2305 O O . LYS A 1 283 ? -8.365 -5.474 18.181 1.00 97.44 283 LYS A O 1
ATOM 2310 N N . GLU A 1 284 ? -10.151 -5.424 16.813 1.00 98.31 284 GLU A N 1
ATOM 2311 C CA . GLU A 1 284 ? -9.762 -6.606 16.033 1.00 98.31 284 GLU A CA 1
ATOM 2312 C C . GLU A 1 284 ? -8.444 -6.365 15.282 1.00 98.31 284 GLU A C 1
ATOM 2314 O O . GLU A 1 284 ? -7.507 -7.152 15.432 1.00 98.31 284 GLU A O 1
ATOM 2319 N N . PHE A 1 285 ? -8.335 -5.245 14.565 1.00 98.31 285 PHE A N 1
ATOM 2320 C CA . PHE A 1 285 ? -7.138 -4.880 13.812 1.00 98.31 285 PHE A CA 1
ATOM 2321 C C . PHE A 1 285 ? -5.922 -4.646 14.718 1.00 98.31 285 PHE A C 1
ATOM 2323 O O . PHE A 1 285 ? -4.853 -5.215 14.500 1.00 98.31 285 PHE A O 1
ATOM 2330 N N . PHE A 1 286 ? -6.084 -3.879 15.799 1.00 97.62 286 PHE A N 1
ATOM 2331 C CA . PHE A 1 286 ? -5.029 -3.655 16.785 1.00 97.62 286 PHE A CA 1
ATOM 2332 C C . PHE A 1 286 ? -4.515 -4.976 17.373 1.00 97.62 286 PHE A C 1
ATOM 2334 O O . PHE A 1 286 ? -3.305 -5.194 17.436 1.00 97.62 286 PHE A O 1
ATOM 2341 N N . LEU A 1 287 ? -5.410 -5.876 17.796 1.00 97.06 287 LEU A N 1
ATOM 2342 C CA . LEU A 1 287 ? -5.006 -7.167 18.358 1.00 97.06 287 LEU A CA 1
ATOM 2343 C C . LEU A 1 287 ? -4.328 -8.059 17.317 1.00 97.06 287 LEU A C 1
ATOM 2345 O O . LEU A 1 287 ? -3.389 -8.780 17.666 1.00 97.06 287 LEU A O 1
ATOM 2349 N N . PHE A 1 288 ? -4.768 -7.994 16.061 1.00 97.31 288 PHE A N 1
ATOM 2350 C CA . PHE A 1 288 ? -4.112 -8.681 14.958 1.00 97.31 288 PHE A CA 1
ATOM 2351 C C . PHE A 1 288 ? -2.667 -8.203 14.784 1.00 97.31 288 PHE A C 1
ATOM 2353 O O . PHE A 1 288 ? -1.747 -9.023 14.847 1.00 97.31 288 PHE A O 1
ATOM 2360 N N . CYS A 1 289 ? -2.457 -6.889 14.685 1.00 96.69 289 CYS A N 1
ATOM 2361 C CA . CYS A 1 289 ? -1.131 -6.279 14.586 1.00 96.69 289 CYS A CA 1
ATOM 2362 C C . CYS A 1 289 ? -0.257 -6.597 15.805 1.00 96.69 289 CYS A C 1
ATOM 2364 O O . CYS A 1 289 ? 0.881 -7.029 15.664 1.00 96.69 289 CYS A O 1
ATOM 2366 N N . PHE A 1 290 ? -0.799 -6.443 17.015 1.00 94.94 290 PHE A N 1
ATOM 2367 C CA . PHE A 1 290 ? -0.038 -6.574 18.257 1.00 94.94 290 PHE A CA 1
ATOM 2368 C C . PHE A 1 290 ? 0.332 -8.025 18.610 1.00 94.94 290 PHE A C 1
ATOM 2370 O O . PHE A 1 290 ? 1.403 -8.267 19.179 1.00 94.94 290 PHE A O 1
ATOM 2377 N N . ARG A 1 291 ? -0.557 -8.993 18.332 1.00 93.31 291 ARG A N 1
ATOM 2378 C CA . ARG A 1 291 ? -0.411 -10.397 18.769 1.00 93.31 291 ARG A CA 1
ATOM 2379 C C . ARG A 1 291 ? -0.237 -11.376 17.618 1.00 93.31 291 ARG A C 1
ATOM 2381 O O . ARG A 1 291 ? 0.659 -12.215 17.680 1.00 93.31 291 ARG A O 1
ATOM 2388 N N . THR A 1 292 ? -1.110 -11.319 16.617 1.00 91.25 292 THR A N 1
ATOM 2389 C CA . THR A 1 292 ? -1.166 -12.337 15.558 1.00 91.25 292 THR A CA 1
ATOM 2390 C C . THR A 1 292 ? 0.024 -12.215 14.621 1.00 91.25 292 THR A C 1
ATOM 2392 O O . THR A 1 292 ? 0.732 -13.199 14.416 1.00 91.25 292 THR A O 1
ATOM 2395 N N . MET A 1 293 ? 0.315 -11.007 14.136 1.00 91.06 293 MET A N 1
ATOM 2396 C CA . MET A 1 293 ? 1.446 -10.770 13.233 1.00 91.06 293 MET A CA 1
ATOM 2397 C C . MET A 1 293 ? 2.785 -11.137 13.874 1.00 91.06 293 MET A C 1
ATOM 2399 O O . MET A 1 293 ? 3.634 -11.724 13.216 1.00 91.06 293 MET A O 1
ATOM 2403 N N . ARG A 1 294 ? 2.942 -10.924 15.187 1.00 87.75 294 ARG A N 1
ATOM 2404 C CA . ARG A 1 294 ? 4.128 -11.378 15.930 1.00 87.75 294 ARG A CA 1
ATOM 2405 C C . ARG A 1 294 ? 4.336 -12.892 15.872 1.00 87.75 294 ARG A C 1
ATOM 2407 O O . ARG A 1 294 ? 5.474 -13.341 15.839 1.00 87.75 294 ARG A O 1
ATOM 2414 N N . ARG A 1 295 ? 3.263 -13.687 15.880 1.00 87.94 295 ARG A N 1
ATOM 2415 C CA . ARG A 1 295 ? 3.370 -15.149 15.738 1.00 87.94 295 ARG A CA 1
ATOM 2416 C C . ARG A 1 295 ? 3.740 -15.543 14.313 1.00 87.94 295 ARG A C 1
ATOM 2418 O O . ARG A 1 295 ? 4.511 -16.477 14.150 1.00 87.94 295 ARG A O 1
ATOM 2425 N N . LEU A 1 296 ? 3.197 -14.840 13.318 1.00 86.75 296 LEU A N 1
ATOM 2426 C CA . LEU A 1 296 ? 3.507 -15.070 11.905 1.00 86.75 296 LEU A CA 1
ATOM 2427 C C . LEU A 1 296 ? 4.962 -14.723 11.582 1.00 86.75 296 LEU A C 1
ATOM 2429 O O . LEU A 1 296 ? 5.619 -15.495 10.905 1.00 86.75 296 LEU A O 1
ATOM 2433 N N . ALA A 1 297 ? 5.485 -13.632 12.143 1.00 84.56 297 ALA A N 1
ATOM 2434 C CA . ALA A 1 297 ? 6.867 -13.203 11.938 1.00 84.56 297 ALA A CA 1
ATOM 2435 C C . ALA A 1 297 ? 7.926 -14.181 12.490 1.00 84.56 297 ALA A C 1
ATOM 2437 O O . ALA A 1 297 ? 9.094 -14.057 12.137 1.00 84.56 297 ALA A O 1
ATOM 2438 N N . ASN A 1 298 ? 7.528 -15.111 13.367 1.00 82.25 298 ASN A N 1
ATOM 2439 C CA . ASN A 1 298 ? 8.405 -16.110 13.983 1.00 82.25 298 ASN A CA 1
ATOM 2440 C C . ASN A 1 298 ? 8.311 -17.500 13.321 1.00 82.25 298 ASN A C 1
ATOM 2442 O O . ASN A 1 298 ? 8.910 -18.442 13.839 1.00 82.25 298 ASN A O 1
ATOM 2446 N N . ARG A 1 299 ? 7.502 -17.651 12.267 1.00 80.38 299 ARG A N 1
ATOM 2447 C CA . ARG A 1 299 ? 7.423 -18.873 11.455 1.00 80.38 299 ARG A CA 1
ATOM 2448 C C . ARG A 1 299 ? 8.387 -18.773 10.284 1.00 80.38 299 ARG A C 1
ATOM 2450 O O . ARG A 1 299 ? 8.943 -19.831 9.932 1.00 80.38 299 ARG A O 1
#

Sequence (299 aa):
MVEDRPSPDPQQTAEVLGPGLAALRKTFAAGYPKGTFPNWDDTEFVVPVMVFANEKSYENYRKHGHGFFPGTGLAAAFYTSHSEIPEAFRGVLYVWQGAKEAKFYHEVFHEATHQLMHNACKGERMGPTPWLEEGIAEYWGTYQGNKYKGFTFGHFLHGRFPTIQSAASSYYQALKKGKKTGSFLTPKQMLGIDQKRFEIMKRILDNRIKGTPQQRIEAGLTVSLIYAQGWAFIYFCYNFKDGKYKEAFEKMVHDELRYEYSFDKCAEYLGMKSDEDWERLNKEFFLFCFRTMRRLANR

Foldseek 3Di:
DDDQDFDDFQVVVCLQVVLQLVQLLVQVCVLFDPPLFDDPVPFQADEEEAEDRALVRVVVCCVPDDVPDDDSPAQKAWDADDPPPPPSHLTYIYGHGDDGPLRRQLRSQLRSQLVRLCSRFPDSHFFFQLLQSLLSSNQQSDWDDGSVGGIDGRDQDPPLLVLLQQLLVVCVVCVVVVHDDLSAAQPLRLRPDTNVNLVVLVCCCVVVDPDDPVSVVSSVSSNSNSNSVSNLVQNCCCPPPNNPNVVLSSVQSSCRSHNNHDSVSSCVSQVNDDVVSSVVSRVSSSCCSNPVSVVVSVD

Mean predicted aligned error: 5.5 Å

Secondary structure (DSSP, 8-state):
----PPPPPHHHHHHHHHHHHHHHHHHHHHTS-TTSS--GGG---B--EEEESSHHHHHHHHHHS-TTSPPTTSSEEEEE--TTS-TTBSEEEEEE--S-HHHHHHHHHHHHHHHHHHHHSSSSS--S-HHHHHHHHHHHT-EEEETTTEEEES---TTTHHHHHHHHHHHHHHHHTT---SSS--HHHHHT--HHHHHHHHHHHTTSS---HHHHHHHHHHHHHHHHHHHHHHHHHHHTTTTTTHHHHHHHHHHHHTT---HHHHHHHHT--SHHHHHHHHHHHHHIIIIIHHHHTT-